Protein AF-A0A4Q8LU03-F1 (afdb_monomer_lite)

Secondary structure (DSSP, 8-state):
-----------TTS-HHHHHHHHHHHTTSPPP-STT---HHHHHHHHHHHHHH---GGGS-GGG--HHHHHHHHHHHHHTT-HHHHHHHHHHHHHTTT-PPPPPHHHHHHHHHHHHHHHHHHHHHHHHHHH--TT----HHHHHHHHHHHHSTT--HHHHHHHTT--HHHHHHHHHHHHHTTSEEEEEEPSS-TT-EEEEE-HHHHHHHHHHHHHHHHHHHHHHTTS-HHHHHHHHHHHHHHHHHHHHHHHHHGGGS--

Structure (mmCIF, N/CA/C/O backbone):
data_AF-A0A4Q8LU03-F1
#
_entry.id   AF-A0A4Q8LU03-F1
#
loop_
_atom_site.group_PDB
_atom_site.id
_atom_site.type_symbol
_atom_site.label_atom_id
_atom_site.label_alt_id
_atom_site.label_comp_id
_atom_site.label_asym_id
_atom_site.label_entity_id
_atom_site.label_seq_id
_atom_site.pdbx_PDB_ins_code
_atom_site.Cartn_x
_atom_site.Cartn_y
_atom_site.Cartn_z
_atom_site.occupancy
_atom_site.B_iso_or_equiv
_atom_site.auth_seq_id
_atom_site.auth_comp_id
_atom_site.auth_asym_id
_atom_site.auth_atom_id
_atom_site.pdbx_PDB_model_num
ATOM 1 N N . MET A 1 1 ? 56.942 4.483 -3.549 1.00 33.31 1 MET A N 1
ATOM 2 C CA . MET A 1 1 ? 56.163 4.345 -4.799 1.00 33.31 1 MET A CA 1
ATOM 3 C C . MET A 1 1 ? 54.686 4.385 -4.434 1.00 33.31 1 MET A C 1
ATOM 5 O O . MET A 1 1 ? 54.218 3.401 -3.873 1.00 33.31 1 MET A O 1
ATOM 9 N N . PRO A 1 2 ? 53.959 5.498 -4.625 1.00 30.42 2 PRO A N 1
ATOM 10 C CA . PRO A 1 2 ? 52.540 5.520 -4.305 1.00 30.42 2 PRO A CA 1
ATOM 11 C C . PRO A 1 2 ? 51.769 4.775 -5.402 1.00 30.42 2 PRO A C 1
ATOM 13 O O . PRO A 1 2 ? 51.840 5.129 -6.579 1.00 30.42 2 PRO A O 1
ATOM 16 N N . MET A 1 3 ? 51.057 3.716 -5.012 1.00 28.53 3 MET A N 1
ATOM 17 C CA . MET A 1 3 ? 50.018 3.096 -5.830 1.00 28.53 3 MET A CA 1
ATOM 18 C C . MET A 1 3 ? 48.920 4.133 -6.054 1.00 28.53 3 MET A C 1
ATOM 20 O O . MET A 1 3 ? 48.167 4.448 -5.139 1.00 28.53 3 MET A O 1
ATOM 24 N N . ASN A 1 4 ? 48.844 4.686 -7.262 1.00 25.22 4 ASN A N 1
ATOM 25 C CA . ASN A 1 4 ? 47.773 5.599 -7.627 1.00 25.22 4 ASN A CA 1
ATOM 26 C C . ASN A 1 4 ? 46.500 4.781 -7.901 1.00 25.22 4 ASN A C 1
ATOM 28 O O . ASN A 1 4 ? 46.204 4.413 -9.039 1.00 25.22 4 ASN A O 1
ATOM 32 N N . THR A 1 5 ? 45.770 4.441 -6.839 1.00 34.28 5 THR A N 1
ATOM 33 C CA . THR A 1 5 ? 44.409 3.904 -6.900 1.00 34.28 5 THR A CA 1
ATOM 34 C C . THR A 1 5 ? 43.456 5.025 -7.303 1.00 34.28 5 THR A C 1
ATOM 36 O O . THR A 1 5 ? 42.701 5.564 -6.499 1.00 34.28 5 THR A O 1
ATOM 39 N N . ASN A 1 6 ? 43.478 5.376 -8.591 1.00 30.22 6 ASN A N 1
ATOM 40 C CA . ASN A 1 6 ? 42.399 6.139 -9.201 1.00 30.22 6 ASN A CA 1
ATOM 41 C C . ASN A 1 6 ? 41.139 5.264 -9.154 1.00 30.22 6 ASN A C 1
ATOM 43 O O . ASN A 1 6 ? 40.887 4.445 -10.040 1.00 30.22 6 ASN A O 1
ATOM 47 N N . HIS A 1 7 ? 40.369 5.406 -8.078 1.00 36.56 7 HIS A N 1
ATOM 48 C CA . HIS A 1 7 ? 39.001 4.927 -7.988 1.00 36.56 7 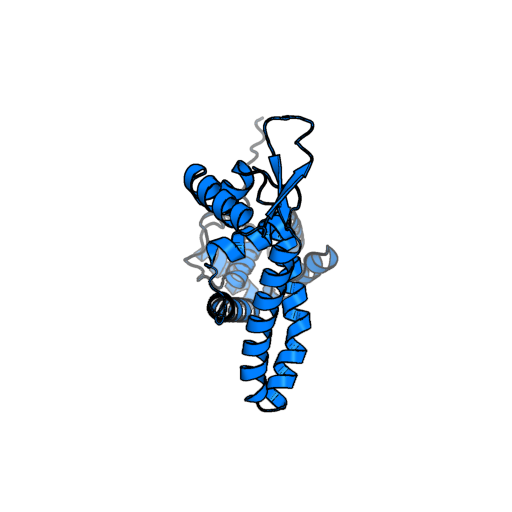HIS A CA 1
ATOM 49 C C . HIS A 1 7 ? 38.176 5.683 -9.033 1.00 36.56 7 HIS A C 1
ATOM 51 O O . HIS A 1 7 ? 37.580 6.719 -8.753 1.00 36.56 7 HIS A O 1
ATOM 57 N N . GLU A 1 8 ? 38.173 5.179 -10.269 1.00 41.91 8 GLU A N 1
ATOM 58 C CA . GLU A 1 8 ? 37.210 5.583 -11.285 1.00 41.91 8 GLU A CA 1
ATOM 59 C C . GLU A 1 8 ? 35.814 5.338 -10.711 1.00 41.91 8 GLU A C 1
ATOM 61 O O . GLU A 1 8 ? 35.379 4.192 -10.580 1.00 41.91 8 GLU A O 1
ATOM 66 N N . HIS A 1 9 ? 35.153 6.421 -10.303 1.00 43.06 9 HIS A N 1
ATOM 67 C CA . HIS A 1 9 ? 33.843 6.393 -9.674 1.00 43.06 9 HIS A CA 1
ATOM 68 C C . HIS A 1 9 ? 32.862 5.686 -10.616 1.00 43.06 9 HIS A C 1
ATOM 70 O O . HIS A 1 9 ? 32.572 6.154 -11.718 1.00 43.06 9 HIS A O 1
ATOM 76 N N . PHE A 1 10 ? 32.425 4.494 -10.218 1.00 48.78 10 PHE A N 1
ATOM 77 C CA . PHE A 1 10 ? 31.445 3.719 -10.958 1.00 48.78 10 PHE A CA 1
ATOM 78 C C . PHE A 1 10 ? 30.070 4.368 -10.738 1.00 48.78 10 PHE A C 1
ATOM 80 O O . PHE A 1 10 ? 29.759 4.692 -9.591 1.00 48.78 10 PHE A O 1
ATOM 87 N N . PRO A 1 11 ? 29.255 4.603 -11.783 1.00 49.78 11 PRO A N 1
ATOM 88 C CA . PRO A 1 11 ? 27.982 5.283 -11.603 1.00 49.78 11 PRO A CA 1
ATOM 89 C C . PRO A 1 11 ? 27.110 4.514 -10.595 1.00 49.78 11 PRO A C 1
ATOM 91 O O . PRO A 1 11 ? 26.984 3.293 -10.722 1.00 49.78 11 PRO A O 1
ATOM 94 N N . PRO A 1 12 ? 26.455 5.199 -9.642 1.00 43.28 12 PRO A N 1
ATOM 95 C CA . PRO A 1 12 ? 25.764 4.577 -8.504 1.00 43.28 12 PRO A CA 1
ATOM 96 C C . PRO A 1 12 ? 24.602 3.646 -8.896 1.00 43.28 12 PRO A C 1
ATOM 98 O O . PRO A 1 12 ? 24.106 2.888 -8.070 1.00 43.28 12 PRO A O 1
ATOM 101 N N . ALA A 1 13 ? 24.172 3.674 -10.161 1.00 43.97 13 ALA A N 1
ATOM 102 C CA . ALA A 1 13 ? 23.083 2.855 -10.690 1.00 43.97 13 ALA A CA 1
ATOM 103 C C . ALA A 1 13 ? 23.520 1.492 -11.266 1.00 43.97 13 ALA A C 1
ATOM 105 O O . ALA A 1 13 ? 22.684 0.766 -11.799 1.00 43.97 13 ALA A O 1
ATOM 106 N N . SER A 1 14 ? 24.811 1.160 -11.234 1.00 53.06 14 SER A N 1
ATOM 107 C CA . SER A 1 14 ? 25.338 -0.132 -11.690 1.00 53.06 14 SER A CA 1
ATOM 108 C C . SER A 1 14 ? 26.109 -0.760 -10.525 1.00 53.06 14 SER A C 1
ATOM 110 O O . SER A 1 14 ? 26.867 -0.072 -9.845 1.00 53.06 14 SER A O 1
ATOM 112 N N . GLY A 1 15 ? 25.921 -2.047 -10.242 1.00 57.44 15 GLY A N 1
ATOM 113 C CA . GLY A 1 15 ? 26.629 -2.728 -9.144 1.00 57.44 15 GLY A CA 1
ATOM 114 C C . GLY A 1 15 ? 28.031 -3.203 -9.556 1.00 57.44 15 GLY A C 1
ATOM 115 O O . GLY A 1 15 ? 28.311 -3.335 -10.742 1.00 57.44 15 GLY A O 1
ATOM 116 N N . ARG A 1 16 ? 28.913 -3.546 -8.603 1.00 56.62 16 ARG A N 1
ATOM 117 C CA . ARG A 1 16 ? 30.271 -4.094 -8.878 1.00 56.62 16 ARG A CA 1
ATOM 118 C C . ARG A 1 16 ? 30.273 -5.245 -9.905 1.00 56.62 16 ARG A C 1
ATOM 120 O O . ARG A 1 16 ? 31.170 -5.321 -10.738 1.00 56.62 16 ARG A O 1
ATOM 127 N N . LEU A 1 17 ? 29.226 -6.073 -9.882 1.00 56.69 17 LEU A N 1
ATOM 128 C CA . LEU A 1 17 ? 28.976 -7.166 -10.830 1.00 56.69 17 LEU A CA 1
ATOM 129 C C . LEU A 1 17 ? 28.849 -6.686 -12.286 1.00 56.69 17 LEU A C 1
ATOM 131 O O . LEU A 1 17 ? 29.403 -7.309 -13.189 1.00 56.69 17 LEU A O 1
ATOM 135 N N . ASP A 1 18 ? 28.188 -5.551 -12.526 1.00 73.00 18 ASP A N 1
ATOM 136 C CA . ASP A 1 18 ? 28.035 -4.997 -13.874 1.00 73.00 18 ASP A CA 1
ATOM 137 C C . ASP A 1 18 ? 29.389 -4.558 -14.446 1.00 73.00 18 ASP A C 1
ATOM 139 O O . ASP A 1 18 ? 29.623 -4.674 -15.648 1.00 73.00 18 ASP A O 1
ATOM 143 N N . ARG A 1 19 ? 30.317 -4.093 -13.597 1.00 76.25 19 ARG A N 1
ATOM 144 C CA . ARG A 1 19 ? 31.644 -3.656 -14.044 1.00 76.25 19 ARG A CA 1
ATOM 145 C C . ARG A 1 19 ? 32.488 -4.813 -14.570 1.00 76.25 19 ARG A C 1
ATOM 147 O O . ARG A 1 19 ? 32.996 -4.728 -15.685 1.00 76.25 19 ARG A O 1
ATOM 154 N N . GLU A 1 20 ? 32.610 -5.889 -13.799 1.00 78.00 20 GLU A N 1
ATOM 155 C CA . GLU A 1 20 ? 33.411 -7.062 -14.180 1.00 78.00 20 GLU A CA 1
ATOM 156 C C . GLU A 1 20 ? 32.901 -7.698 -15.480 1.00 78.00 20 GLU A C 1
ATOM 158 O O . GLU A 1 20 ? 33.680 -8.082 -16.355 1.00 78.00 20 GLU A O 1
ATOM 163 N N . MET A 1 21 ? 31.578 -7.737 -15.649 1.00 78.25 21 MET A N 1
ATOM 164 C CA . MET A 1 21 ? 30.941 -8.213 -16.873 1.00 78.25 21 MET A CA 1
ATOM 165 C C . MET A 1 21 ? 31.254 -7.328 -18.081 1.00 78.25 21 MET A C 1
ATOM 167 O O . MET A 1 21 ? 31.616 -7.832 -19.147 1.00 78.25 21 MET A O 1
ATOM 171 N N . LEU A 1 22 ? 31.135 -6.007 -17.924 1.00 83.81 22 LEU A N 1
ATOM 172 C CA . LEU A 1 22 ? 31.443 -5.057 -18.991 1.00 83.81 22 LEU A CA 1
ATOM 173 C C . LEU A 1 22 ? 32.925 -5.083 -19.369 1.00 83.81 22 LEU A C 1
ATOM 175 O O . LEU A 1 22 ? 33.241 -4.951 -20.550 1.00 83.81 22 LEU A O 1
ATOM 179 N N . ASP A 1 23 ? 33.822 -5.301 -18.406 1.00 82.50 23 ASP A N 1
ATOM 180 C CA . ASP A 1 23 ? 35.255 -5.471 -18.658 1.00 82.50 23 ASP A CA 1
ATOM 181 C C . ASP A 1 23 ? 35.562 -6.771 -19.420 1.00 82.50 23 ASP A C 1
ATOM 183 O O . ASP A 1 23 ? 36.411 -6.773 -20.316 1.00 82.50 23 ASP A O 1
ATOM 187 N N . GLY A 1 24 ? 34.844 -7.863 -19.137 1.00 83.19 24 GLY A N 1
ATOM 188 C CA . GLY A 1 24 ? 34.936 -9.105 -19.911 1.00 83.19 24 GLY A CA 1
ATOM 189 C C . GLY A 1 24 ? 34.546 -8.908 -21.379 1.00 83.19 24 GLY A C 1
ATOM 190 O O . GLY A 1 24 ? 35.292 -9.288 -22.283 1.00 83.19 24 GLY A O 1
ATOM 191 N N . LEU A 1 25 ? 33.422 -8.232 -21.622 1.00 82.31 25 LEU A N 1
ATOM 192 C CA . LEU A 1 25 ? 32.902 -7.957 -22.968 1.00 82.31 25 LEU A CA 1
ATOM 193 C C . LEU A 1 25 ? 33.721 -6.913 -23.726 1.00 82.31 25 LEU A C 1
ATOM 195 O O . LEU A 1 25 ? 33.876 -6.996 -24.944 1.00 82.31 25 LEU A O 1
ATOM 199 N N . ALA A 1 26 ? 34.303 -5.952 -23.010 1.00 81.19 26 ALA A N 1
ATOM 200 C CA . ALA A 1 26 ? 35.182 -4.938 -23.575 1.00 81.19 26 ALA A CA 1
ATOM 201 C C . ALA A 1 26 ? 36.383 -5.537 -24.326 1.00 81.19 26 ALA A C 1
ATOM 203 O O . ALA A 1 26 ? 36.897 -4.899 -25.246 1.00 81.19 26 ALA A O 1
ATOM 204 N N . ARG A 1 27 ? 36.812 -6.763 -23.987 1.00 79.44 27 ARG A N 1
ATOM 205 C CA . ARG A 1 27 ? 37.904 -7.473 -24.677 1.00 79.44 27 ARG A CA 1
ATOM 206 C C . ARG A 1 27 ? 37.547 -7.895 -26.102 1.00 79.44 27 ARG A C 1
ATOM 208 O O . ARG A 1 27 ? 38.452 -8.043 -26.917 1.00 79.44 27 ARG A O 1
ATOM 215 N N . MET A 1 28 ? 36.257 -8.037 -26.408 1.00 77.00 28 MET A N 1
ATOM 216 C CA . MET A 1 28 ? 35.753 -8.363 -27.747 1.00 77.00 28 MET A CA 1
ATOM 217 C C . MET A 1 28 ? 35.636 -7.124 -28.648 1.00 77.00 28 MET A C 1
ATOM 219 O O . MET A 1 28 ? 35.348 -7.239 -29.838 1.00 77.00 28 MET A O 1
ATOM 223 N N . LEU A 1 29 ? 35.843 -5.925 -28.093 1.00 81.31 29 LEU A N 1
ATOM 224 C CA . LEU A 1 29 ? 35.658 -4.660 -28.794 1.00 81.31 29 LEU A CA 1
ATOM 225 C C . LEU A 1 29 ? 36.997 -4.024 -29.184 1.00 81.31 29 LEU A C 1
ATOM 227 O O . LEU A 1 29 ? 38.016 -4.237 -28.523 1.00 81.31 29 LEU A O 1
ATOM 231 N N . PRO A 1 30 ? 37.019 -3.189 -30.243 1.00 80.06 30 PRO A N 1
ATOM 232 C CA . PRO A 1 30 ? 38.228 -2.497 -30.661 1.00 80.06 30 PRO A CA 1
ATOM 233 C C . PRO A 1 30 ? 38.844 -1.689 -29.514 1.00 80.06 30 PRO A C 1
ATOM 235 O O . PRO A 1 30 ? 38.207 -0.783 -28.961 1.00 80.06 30 PRO A O 1
ATOM 238 N N . ARG A 1 31 ? 40.104 -2.005 -29.188 1.00 68.38 31 ARG A N 1
ATOM 239 C CA . ARG A 1 31 ? 40.871 -1.287 -28.167 1.00 68.38 31 ARG A CA 1
ATOM 240 C C . ARG A 1 31 ? 41.030 0.176 -28.554 1.00 68.38 31 ARG A C 1
ATOM 242 O O . ARG A 1 31 ? 41.193 0.532 -29.723 1.00 68.38 31 ARG A O 1
ATOM 249 N N . ALA A 1 32 ? 40.967 1.024 -27.541 1.00 65.44 32 ALA A N 1
ATOM 250 C CA . ALA A 1 32 ? 41.193 2.443 -27.705 1.00 65.44 32 ALA A CA 1
ATOM 251 C C . ALA A 1 32 ? 42.690 2.675 -28.029 1.00 65.44 32 ALA A C 1
ATOM 253 O O . ALA A 1 32 ? 43.547 1.991 -27.475 1.00 65.44 32 ALA A O 1
ATOM 254 N N . ARG A 1 33 ? 43.002 3.578 -28.970 1.00 58.06 33 ARG A N 1
ATOM 255 C CA . ARG A 1 33 ? 44.381 3.936 -29.357 1.00 58.06 33 ARG A CA 1
ATOM 256 C C . ARG A 1 33 ? 44.667 5.377 -28.911 1.00 58.06 33 ARG A C 1
ATOM 258 O O . ARG A 1 33 ? 43.814 6.235 -29.131 1.00 58.06 33 ARG A O 1
ATOM 265 N N . GLY A 1 34 ? 45.839 5.627 -28.319 1.00 55.22 34 GLY A N 1
ATOM 266 C CA . GLY A 1 34 ? 46.298 6.953 -27.861 1.00 55.22 34 GLY A CA 1
ATOM 267 C C . GLY A 1 34 ? 46.218 7.185 -26.341 1.00 55.22 34 GLY A C 1
ATOM 268 O O . GLY A 1 34 ? 45.764 6.318 -25.601 1.00 55.22 34 GLY A O 1
ATOM 269 N N . ASN A 1 35 ? 46.651 8.368 -25.881 1.00 47.62 35 ASN A N 1
ATOM 270 C CA . ASN A 1 35 ? 46.873 8.677 -24.454 1.00 47.62 35 ASN A CA 1
ATOM 271 C C . ASN A 1 35 ? 45.616 9.080 -23.649 1.00 47.62 35 ASN A C 1
ATOM 273 O O . ASN A 1 35 ? 45.643 9.022 -22.427 1.00 47.62 35 ASN A O 1
ATOM 277 N N . ALA A 1 36 ? 44.502 9.444 -24.296 1.00 54.62 36 ALA A N 1
ATOM 278 C CA . ALA A 1 36 ? 43.239 9.836 -23.636 1.00 54.62 36 ALA A CA 1
ATOM 279 C C . ALA A 1 36 ? 42.084 8.882 -23.994 1.00 54.62 36 ALA A C 1
ATOM 281 O O . ALA A 1 36 ? 40.949 9.277 -24.280 1.00 54.62 36 ALA A O 1
ATOM 282 N N . ALA A 1 37 ? 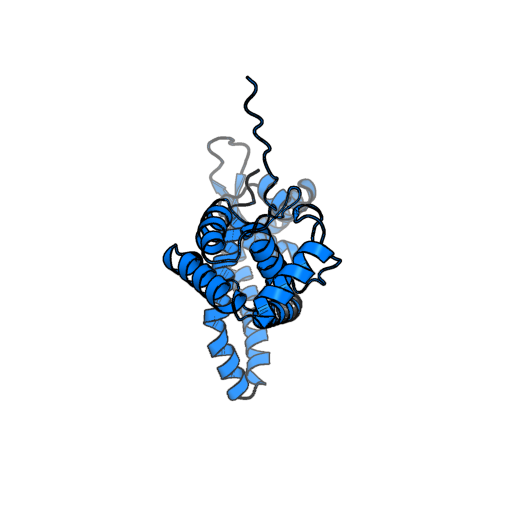42.399 7.596 -24.096 1.00 68.38 37 ALA A N 1
ATOM 283 C CA . ALA A 1 37 ? 41.539 6.643 -24.763 1.00 68.38 37 ALA A CA 1
ATOM 284 C C . ALA A 1 37 ? 40.503 6.069 -23.780 1.00 68.38 37 ALA A C 1
ATOM 286 O O . ALA A 1 37 ? 40.805 5.187 -22.983 1.00 68.38 37 ALA A O 1
ATOM 287 N N . VAL A 1 38 ? 39.260 6.565 -23.848 1.00 77.44 38 VAL A N 1
ATOM 288 C CA . VAL A 1 38 ? 38.142 6.075 -23.015 1.00 77.44 38 VAL A CA 1
ATOM 289 C C . VAL A 1 38 ? 38.064 4.536 -23.072 1.00 77.44 38 VAL A C 1
ATOM 291 O O . VAL A 1 38 ? 38.065 3.967 -24.170 1.00 77.44 38 VAL A O 1
ATOM 294 N N . PRO A 1 39 ? 38.005 3.816 -21.946 1.00 83.31 39 PRO A N 1
ATOM 295 C CA . PRO A 1 39 ? 37.996 2.359 -21.983 1.00 83.31 39 PRO A CA 1
ATOM 296 C C . PRO A 1 39 ? 36.681 1.815 -22.563 1.00 83.31 39 PRO A C 1
ATOM 298 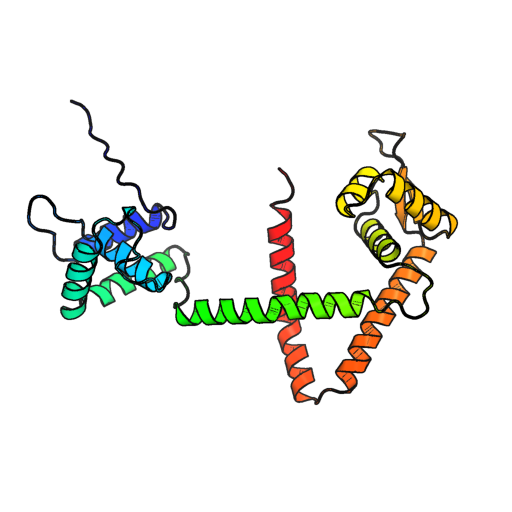O O . PRO A 1 39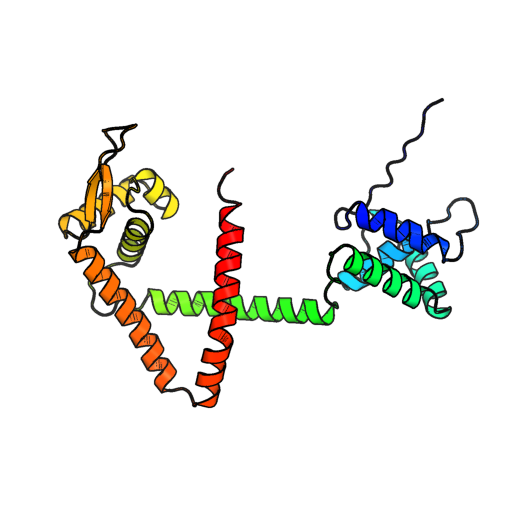 ? 35.623 2.442 -22.478 1.00 83.31 39 PRO A O 1
ATOM 301 N N . ALA A 1 40 ? 36.743 0.642 -23.200 1.00 84.75 40 ALA A N 1
ATOM 302 C CA . ALA A 1 40 ? 35.620 0.100 -23.966 1.00 84.75 40 ALA A CA 1
ATOM 303 C C . ALA A 1 40 ? 34.392 -0.247 -23.104 1.00 84.75 40 ALA A C 1
ATOM 305 O O . ALA A 1 40 ? 33.265 -0.003 -23.538 1.00 84.75 40 ALA A O 1
ATOM 306 N N . TRP A 1 41 ? 34.601 -0.706 -21.865 1.00 85.56 41 TRP A N 1
ATOM 307 C CA . TRP A 1 41 ? 33.523 -0.952 -20.901 1.00 85.56 41 TRP A CA 1
ATOM 308 C C . TRP A 1 41 ? 32.709 0.322 -20.623 1.00 85.56 41 TRP A C 1
ATOM 310 O O . TRP A 1 41 ? 31.498 0.245 -20.451 1.00 85.56 41 TRP A O 1
ATOM 320 N N . ARG A 1 42 ? 33.342 1.508 -20.631 1.00 87.00 42 ARG A N 1
ATOM 321 C CA . ARG A 1 42 ? 32.676 2.784 -20.318 1.00 87.00 42 ARG A CA 1
ATOM 322 C C . ARG A 1 42 ? 31.759 3.227 -21.448 1.00 87.00 42 ARG A C 1
ATOM 324 O O . ARG A 1 42 ? 30.683 3.763 -21.203 1.00 87.00 42 ARG A O 1
ATOM 331 N N . VAL A 1 43 ? 32.155 2.939 -22.689 1.00 88.44 43 VAL A N 1
ATOM 332 C CA . VAL A 1 43 ? 31.295 3.130 -23.865 1.00 88.44 43 VAL A CA 1
ATOM 333 C C . VAL A 1 43 ? 30.078 2.202 -23.782 1.00 88.44 43 VAL A C 1
ATOM 335 O O . VAL A 1 43 ? 28.962 2.664 -23.995 1.00 88.44 43 VAL A O 1
ATOM 338 N N . LEU A 1 44 ? 30.264 0.927 -23.415 1.00 86.88 44 LEU A N 1
ATOM 339 C CA . LEU A 1 44 ? 29.150 -0.011 -23.214 1.00 86.88 44 LEU A CA 1
ATOM 340 C C . LEU A 1 44 ? 28.226 0.411 -22.061 1.00 86.88 44 LEU A C 1
ATOM 342 O O . LEU A 1 44 ? 27.008 0.389 -22.222 1.00 86.88 44 LEU A O 1
ATOM 346 N N . ALA A 1 45 ? 28.790 0.849 -20.932 1.00 86.31 45 ALA A N 1
ATOM 347 C CA . ALA A 1 45 ? 28.034 1.353 -19.788 1.00 86.31 45 ALA A CA 1
ATOM 348 C C . ALA A 1 45 ? 27.159 2.555 -20.178 1.00 86.31 45 ALA A C 1
ATOM 350 O O . ALA A 1 45 ? 25.979 2.599 -19.837 1.00 86.31 45 ALA A O 1
ATOM 351 N N . ALA A 1 46 ? 27.710 3.497 -20.952 1.00 87.50 46 ALA A N 1
ATOM 352 C CA . ALA A 1 46 ? 26.970 4.651 -21.457 1.00 87.50 46 ALA A CA 1
ATOM 353 C C . ALA A 1 46 ? 25.836 4.249 -22.418 1.00 87.50 46 ALA A C 1
ATOM 355 O O . ALA A 1 46 ? 24.728 4.769 -22.303 1.00 87.50 46 ALA A O 1
ATOM 356 N N . VAL A 1 47 ? 26.076 3.290 -23.325 1.00 87.69 47 VAL A N 1
ATOM 357 C CA . VAL A 1 47 ? 25.035 2.741 -24.219 1.00 87.69 47 VAL A CA 1
ATOM 358 C C . VAL A 1 47 ? 23.903 2.098 -23.414 1.00 87.69 47 VAL A C 1
ATOM 360 O O . VAL A 1 47 ? 22.732 2.361 -23.686 1.00 87.69 47 VAL A O 1
ATOM 363 N N . LEU A 1 48 ? 24.237 1.282 -22.410 1.00 83.38 48 LEU A N 1
ATOM 364 C CA . LEU A 1 48 ? 23.255 0.649 -21.527 1.00 83.38 48 LEU A CA 1
ATOM 365 C C . LEU A 1 48 ? 22.454 1.680 -20.734 1.00 83.38 48 LEU A C 1
ATOM 367 O O . LEU A 1 48 ? 21.243 1.523 -20.598 1.00 83.38 48 LEU A O 1
ATOM 371 N N . HIS A 1 49 ? 23.108 2.732 -20.236 1.00 81.81 49 HIS A N 1
ATOM 372 C CA . HIS A 1 49 ? 22.439 3.817 -19.529 1.00 81.81 49 HIS A CA 1
ATOM 373 C C . HIS A 1 49 ? 21.430 4.520 -20.436 1.00 81.81 49 HIS A C 1
ATOM 375 O O . HIS A 1 49 ? 20.253 4.549 -20.098 1.00 81.81 49 HIS A O 1
ATOM 381 N N . VAL A 1 50 ? 21.866 5.009 -21.603 1.00 81.50 50 VAL A N 1
ATOM 382 C CA . VAL A 1 50 ? 21.005 5.689 -22.588 1.00 81.50 50 VAL A CA 1
ATOM 383 C C . VAL A 1 50 ? 19.829 4.808 -22.995 1.00 81.50 50 VAL A C 1
ATOM 385 O O . VAL A 1 50 ? 18.698 5.284 -23.049 1.00 81.50 50 VAL A O 1
ATOM 388 N N . ARG A 1 51 ? 20.065 3.509 -23.226 1.00 80.81 51 ARG A N 1
ATOM 389 C CA . ARG A 1 51 ? 18.989 2.561 -23.530 1.00 80.81 51 ARG A CA 1
ATOM 390 C C . ARG A 1 51 ? 18.024 2.452 -22.352 1.00 80.81 51 ARG A C 1
ATOM 392 O O . ARG A 1 51 ? 16.837 2.629 -22.552 1.00 80.81 51 ARG A O 1
ATOM 399 N N . ARG A 1 52 ? 18.508 2.226 -21.127 1.00 72.19 52 ARG A N 1
ATOM 400 C CA . ARG A 1 52 ? 17.668 1.993 -19.936 1.00 72.19 52 ARG A CA 1
ATOM 401 C C . ARG A 1 52 ? 16.887 3.227 -19.475 1.00 72.19 52 ARG A C 1
ATOM 403 O O . ARG A 1 52 ? 15.768 3.075 -18.996 1.00 72.19 52 ARG A O 1
ATOM 410 N N . SER A 1 53 ? 17.483 4.414 -19.554 1.00 72.50 53 SER A N 1
ATOM 411 C CA . SER A 1 53 ? 16.866 5.670 -19.110 1.00 72.50 53 SER A CA 1
ATOM 412 C C . SER A 1 53 ? 16.102 6.385 -20.224 1.00 72.50 53 SER A C 1
ATOM 414 O O . SER A 1 53 ? 15.267 7.239 -19.939 1.00 72.50 53 SER A O 1
ATOM 416 N N . GLY A 1 54 ? 16.392 6.070 -21.491 1.00 74.56 54 GLY A N 1
ATOM 417 C CA . GLY A 1 54 ? 15.881 6.808 -22.645 1.00 74.56 54 GLY A CA 1
ATOM 418 C C . GLY A 1 54 ? 16.422 8.240 -22.745 1.00 74.56 54 GLY A C 1
ATOM 419 O O . GLY A 1 54 ? 15.864 9.046 -23.490 1.00 74.56 54 GLY A O 1
ATOM 420 N N . CYS A 1 55 ? 17.467 8.600 -21.988 1.00 76.94 55 CYS A N 1
ATOM 421 C CA . CYS A 1 55 ? 18.004 9.958 -21.998 1.00 76.94 55 CYS A CA 1
ATOM 422 C C . CYS A 1 55 ? 18.772 10.261 -23.295 1.00 76.94 55 CYS A C 1
ATOM 424 O O . CYS A 1 55 ? 19.403 9.389 -23.892 1.00 76.94 55 CYS A O 1
ATOM 426 N N . ALA A 1 56 ? 18.783 11.527 -23.718 1.00 82.44 56 ALA A N 1
ATOM 427 C CA . ALA A 1 56 ? 19.643 11.965 -24.815 1.00 82.44 56 ALA A CA 1
ATOM 428 C C . ALA A 1 56 ? 21.133 11.863 -24.425 1.00 82.44 56 ALA A C 1
ATOM 430 O O . ALA A 1 56 ? 21.485 12.057 -23.262 1.00 82.44 56 ALA A O 1
ATOM 431 N N . TRP A 1 57 ? 22.021 11.604 -25.394 1.00 88.56 57 TRP A N 1
ATOM 432 C CA . TRP A 1 57 ? 23.467 11.457 -25.149 1.00 88.56 57 TRP A CA 1
ATOM 433 C C . TRP A 1 57 ? 24.093 12.677 -24.461 1.00 88.56 57 TRP A C 1
ATOM 435 O O . TRP A 1 57 ? 24.915 12.517 -23.571 1.00 88.56 57 TRP A O 1
ATOM 445 N N . ASN A 1 58 ? 23.676 13.893 -24.816 1.00 91.19 58 ASN A N 1
ATOM 446 C CA . ASN A 1 58 ? 24.147 15.130 -24.183 1.00 91.19 58 ASN A CA 1
ATOM 447 C C . ASN A 1 58 ? 23.656 15.328 -22.736 1.00 91.19 58 ASN A C 1
ATOM 449 O O . ASN A 1 58 ? 24.127 16.239 -22.065 1.00 91.19 58 ASN A O 1
ATOM 453 N N . ARG A 1 59 ? 22.721 14.495 -22.260 1.00 88.12 59 ARG A N 1
ATOM 454 C CA . ARG A 1 59 ? 22.243 14.452 -20.869 1.00 88.12 59 ARG A CA 1
ATOM 455 C C . ARG A 1 59 ? 22.829 13.279 -20.081 1.00 88.12 59 ARG A C 1
ATOM 457 O O . ARG A 1 59 ? 22.335 12.967 -19.002 1.00 88.12 59 ARG A O 1
ATOM 464 N N . LEU A 1 60 ? 23.836 12.598 -20.628 1.00 83.50 60 LEU A N 1
ATOM 465 C CA . LEU A 1 60 ? 24.520 11.528 -19.918 1.00 83.50 60 LEU A CA 1
ATOM 466 C C . LEU A 1 60 ? 25.184 12.096 -18.649 1.00 83.50 60 LEU A C 1
ATOM 468 O O . LEU A 1 60 ? 25.787 13.170 -18.727 1.00 83.50 60 LEU A O 1
ATOM 472 N N . PRO A 1 61 ? 25.107 11.394 -17.506 1.00 84.56 61 PRO A N 1
ATOM 473 C CA . PRO A 1 61 ? 25.764 11.849 -16.290 1.00 84.56 61 PRO A CA 1
ATOM 474 C C . PRO A 1 61 ? 27.279 12.073 -16.493 1.00 84.56 61 PRO A C 1
ATOM 476 O O . PRO A 1 61 ? 27.922 11.304 -17.223 1.00 84.56 61 PRO A O 1
ATOM 479 N N . PRO A 1 62 ? 27.868 13.123 -15.889 1.00 81.56 62 PRO A N 1
ATOM 480 C CA . PRO A 1 62 ? 29.254 13.519 -16.142 1.00 81.56 62 PRO A CA 1
ATOM 481 C C . PRO A 1 62 ? 30.283 12.446 -15.747 1.00 81.56 62 PRO A C 1
ATOM 483 O O . PRO A 1 62 ? 31.371 12.409 -16.323 1.00 81.56 62 PRO A O 1
ATOM 486 N N . GLU A 1 63 ? 29.945 11.524 -14.840 1.00 81.62 63 GLU A N 1
ATOM 487 C CA . GLU A 1 63 ? 30.807 10.414 -14.412 1.00 81.62 63 GLU A CA 1
ATOM 488 C C . GLU A 1 63 ? 31.152 9.415 -15.532 1.00 81.62 63 GLU A C 1
ATOM 490 O O . GLU A 1 63 ? 32.179 8.736 -15.472 1.00 81.62 63 GLU A O 1
ATOM 495 N N . TYR A 1 64 ? 30.353 9.348 -16.603 1.00 80.81 64 TYR A N 1
ATOM 496 C CA . TYR A 1 64 ? 30.686 8.537 -17.780 1.00 80.81 64 TYR A CA 1
ATOM 497 C C . TYR A 1 64 ? 31.780 9.188 -18.646 1.00 80.81 64 TYR A C 1
ATOM 499 O O . TYR A 1 64 ? 32.394 8.518 -19.483 1.00 80.81 64 TYR A O 1
ATOM 507 N N . GLY A 1 65 ? 32.063 10.476 -18.445 1.00 85.38 65 GLY A N 1
ATOM 508 C CA . GLY A 1 65 ? 33.004 11.260 -19.237 1.00 85.38 65 GLY A CA 1
ATOM 509 C C . GLY A 1 65 ? 32.362 11.950 -20.451 1.00 85.38 65 GLY A C 1
ATOM 510 O O . GLY A 1 65 ? 31.139 12.052 -20.547 1.00 85.38 65 GLY A O 1
ATOM 511 N N . PRO A 1 66 ? 33.175 12.449 -21.403 1.00 88.88 66 PRO A N 1
ATOM 512 C CA . PRO A 1 66 ? 32.688 13.302 -22.487 1.00 88.88 66 PRO A CA 1
ATOM 513 C C . PRO A 1 66 ? 31.678 12.589 -23.397 1.00 88.88 66 PRO A C 1
ATOM 515 O O . PRO A 1 66 ? 32.037 11.684 -24.161 1.00 88.88 66 PRO A O 1
ATOM 518 N N . TRP A 1 67 ? 30.416 13.030 -23.361 1.00 89.94 67 TRP A N 1
ATOM 519 C CA . TRP A 1 67 ? 29.317 12.374 -24.075 1.00 89.94 67 TRP A CA 1
ATOM 520 C C . TRP A 1 67 ? 29.557 12.260 -25.586 1.00 89.94 67 TRP A C 1
ATOM 522 O O . TRP A 1 67 ? 29.227 11.236 -26.182 1.00 89.94 67 TRP A O 1
ATOM 532 N N . HIS A 1 68 ? 30.184 13.265 -26.210 1.00 88.62 68 HIS A N 1
ATOM 533 C CA . HIS A 1 68 ? 30.453 13.267 -27.651 1.00 88.62 68 HIS A CA 1
ATOM 534 C C . HIS A 1 68 ? 31.443 12.158 -28.050 1.00 88.62 68 HIS A C 1
ATOM 536 O O . HIS A 1 68 ? 31.266 11.486 -29.071 1.00 88.62 68 HIS A O 1
ATOM 542 N N . THR A 1 69 ? 32.452 11.902 -27.211 1.00 89.38 69 THR A N 1
ATOM 543 C CA . THR A 1 69 ? 33.434 10.821 -27.395 1.00 89.38 69 THR A CA 1
ATOM 544 C C . THR A 1 69 ? 32.777 9.448 -27.271 1.00 89.38 69 THR A C 1
ATOM 546 O O . THR A 1 69 ? 33.030 8.559 -28.090 1.00 89.38 69 THR A O 1
ATOM 549 N N . LEU A 1 70 ? 31.904 9.277 -26.275 1.00 90.00 70 LEU A N 1
ATOM 550 C CA . LEU A 1 70 ? 31.156 8.039 -26.052 1.00 90.00 70 LEU A CA 1
ATOM 551 C C . LEU A 1 70 ? 30.184 7.764 -27.203 1.00 90.00 70 LEU A C 1
ATOM 553 O O . LEU A 1 70 ? 30.235 6.686 -27.796 1.00 90.00 70 LEU A O 1
ATOM 557 N N . TYR A 1 71 ? 29.379 8.762 -27.577 1.00 90.69 71 TYR A N 1
ATOM 558 C CA . TYR A 1 71 ? 28.433 8.697 -28.690 1.00 90.69 71 TYR A CA 1
ATOM 559 C C . TYR A 1 71 ? 29.128 8.341 -30.006 1.00 90.69 71 TYR A C 1
ATOM 561 O O . TYR A 1 71 ? 28.716 7.410 -30.696 1.00 90.69 71 TYR A O 1
ATOM 569 N N . THR A 1 72 ? 30.220 9.033 -30.348 1.00 90.06 72 THR A N 1
ATOM 570 C CA . THR A 1 72 ? 30.939 8.808 -31.612 1.00 90.06 72 THR A CA 1
ATOM 571 C C . THR A 1 72 ? 31.466 7.377 -31.710 1.00 90.06 72 THR A C 1
ATOM 573 O O . THR A 1 72 ? 31.391 6.744 -32.769 1.00 90.06 72 THR A O 1
ATOM 576 N N . ARG A 1 73 ? 31.975 6.828 -30.601 1.00 89.44 73 ARG A N 1
ATOM 577 C CA . ARG A 1 73 ? 32.457 5.443 -30.547 1.00 89.44 73 ARG A CA 1
ATOM 578 C C . ARG A 1 73 ? 31.322 4.433 -30.585 1.00 89.44 73 ARG A C 1
ATOM 580 O O . ARG A 1 73 ? 31.407 3.495 -31.373 1.00 89.44 73 ARG A O 1
ATOM 587 N N . ALA A 1 74 ? 30.266 4.651 -29.805 1.00 88.56 74 ALA A N 1
ATOM 588 C CA . ALA A 1 74 ? 29.071 3.818 -29.826 1.00 88.56 74 ALA A CA 1
ATOM 589 C C . ALA A 1 74 ? 28.473 3.759 -31.239 1.00 88.56 74 ALA A C 1
ATOM 591 O O . ALA A 1 74 ? 28.289 2.674 -31.782 1.00 88.56 74 ALA A O 1
ATOM 592 N N . ARG A 1 75 ? 28.300 4.908 -31.902 1.00 89.50 75 ARG A N 1
ATOM 593 C CA . ARG A 1 75 ? 27.795 4.996 -33.281 1.00 89.50 75 ARG A CA 1
ATOM 594 C C . ARG A 1 75 ? 28.694 4.270 -34.281 1.00 89.50 75 ARG A C 1
ATOM 596 O O . ARG A 1 75 ? 28.201 3.594 -35.182 1.00 89.50 75 ARG A O 1
ATOM 603 N N . ARG A 1 76 ? 30.019 4.374 -34.130 1.00 88.31 76 ARG A N 1
ATOM 604 C CA . ARG A 1 76 ? 30.979 3.632 -34.964 1.00 88.31 76 ARG A CA 1
ATOM 605 C C . ARG A 1 76 ? 30.848 2.121 -34.764 1.00 88.31 76 ARG A C 1
ATOM 607 O O . ARG A 1 76 ? 30.875 1.384 -35.743 1.00 88.31 76 ARG A O 1
ATOM 614 N N . TRP A 1 77 ? 30.720 1.653 -33.525 1.00 90.81 77 TRP A N 1
ATOM 615 C CA . TRP A 1 77 ? 30.547 0.230 -33.219 1.00 90.81 77 TRP A CA 1
ATOM 616 C C . TRP A 1 77 ? 29.190 -0.303 -33.670 1.00 90.81 77 TRP A C 1
ATOM 618 O O . TRP A 1 77 ? 29.132 -1.410 -34.195 1.00 90.81 77 TRP A O 1
ATOM 628 N N . GLN A 1 78 ? 28.133 0.503 -33.558 1.00 89.88 78 GLN A N 1
ATOM 629 C CA . GLN A 1 78 ? 26.805 0.191 -34.079 1.00 89.88 78 GLN A CA 1
ATOM 630 C C . GLN A 1 78 ? 26.842 -0.036 -35.593 1.00 89.88 78 GLN A C 1
ATOM 632 O O . GLN A 1 78 ? 26.387 -1.070 -36.063 1.00 89.88 78 GLN A O 1
ATOM 637 N N . ARG A 1 79 ? 27.458 0.883 -36.353 1.00 88.81 79 ARG A N 1
ATOM 638 C CA . ARG A 1 79 ? 27.615 0.748 -37.814 1.00 88.81 79 ARG A CA 1
ATOM 639 C C . ARG A 1 79 ? 28.427 -0.478 -38.233 1.00 88.81 79 ARG A C 1
ATOM 641 O O . ARG A 1 79 ? 28.262 -0.956 -39.344 1.00 88.81 79 ARG A O 1
ATOM 648 N N . ARG A 1 80 ? 29.309 -0.970 -37.359 1.00 89.25 80 ARG A N 1
ATOM 649 C CA . ARG A 1 80 ? 30.102 -2.192 -37.575 1.00 89.25 80 ARG A CA 1
ATOM 650 C C . ARG A 1 80 ? 29.421 -3.458 -37.040 1.00 89.25 80 ARG A C 1
ATOM 652 O O . ARG A 1 80 ? 30.046 -4.508 -37.067 1.00 89.25 80 ARG A O 1
ATOM 659 N N . GLY A 1 81 ? 28.204 -3.358 -36.499 1.00 88.50 81 GLY A N 1
ATOM 660 C CA . GLY A 1 81 ? 27.474 -4.493 -35.926 1.00 88.50 81 GLY A CA 1
ATOM 661 C C . GLY A 1 81 ? 28.057 -5.042 -34.617 1.00 88.50 81 GLY A C 1
ATOM 662 O O . GLY A 1 81 ? 27.681 -6.123 -34.193 1.00 88.50 81 GLY A O 1
ATOM 663 N N . LEU A 1 82 ? 28.966 -4.319 -33.953 1.00 89.00 82 LEU A N 1
ATOM 664 C CA . LEU A 1 82 ? 29.695 -4.823 -32.778 1.00 89.00 82 LEU A CA 1
ATOM 665 C C . LEU A 1 82 ? 28.934 -4.641 -31.456 1.00 89.00 82 LEU A C 1
ATOM 667 O O . LEU A 1 82 ? 29.230 -5.323 -30.479 1.00 89.00 82 LEU A O 1
ATOM 671 N N . LEU A 1 83 ? 27.980 -3.705 -31.401 1.00 85.81 83 LEU A N 1
ATOM 672 C CA . LEU A 1 83 ? 27.230 -3.431 -30.170 1.00 85.81 83 LEU A CA 1
ATOM 673 C C . LEU A 1 83 ? 26.191 -4.505 -29.853 1.00 85.81 83 LEU A C 1
ATOM 675 O O . LEU A 1 83 ? 26.069 -4.871 -28.690 1.00 85.81 83 LEU A O 1
ATOM 679 N N . ALA A 1 84 ? 25.454 -5.000 -30.851 1.00 84.50 84 ALA A N 1
ATOM 680 C CA . ALA A 1 84 ? 24.368 -5.950 -30.608 1.00 84.50 84 ALA A CA 1
ATOM 681 C C . ALA A 1 84 ? 24.864 -7.253 -29.945 1.00 84.50 84 ALA A C 1
ATOM 683 O O . ALA A 1 84 ? 24.386 -7.551 -28.850 1.00 84.50 84 ALA A O 1
ATOM 684 N N . PRO A 1 85 ? 25.913 -7.937 -30.455 1.00 86.19 85 PRO A N 1
ATOM 685 C CA . PRO A 1 85 ? 26.427 -9.150 -29.814 1.00 86.19 85 PRO A CA 1
ATOM 686 C C . PRO A 1 85 ? 26.970 -8.909 -28.399 1.00 86.19 85 PRO A C 1
ATOM 688 O O . PRO A 1 85 ? 26.807 -9.745 -27.513 1.00 86.19 85 PRO A O 1
ATOM 691 N N . ALA A 1 86 ? 27.607 -7.755 -28.161 1.00 86.75 86 ALA A N 1
ATOM 692 C CA . ALA A 1 86 ? 28.142 -7.409 -26.845 1.00 86.75 86 ALA A CA 1
ATOM 693 C C . ALA A 1 86 ? 27.025 -7.150 -25.819 1.00 86.75 86 ALA A C 1
ATOM 695 O O . ALA A 1 86 ? 27.130 -7.583 -24.674 1.00 86.75 86 ALA A O 1
ATOM 696 N N . LEU A 1 87 ? 25.950 -6.465 -26.219 1.00 83.75 87 LEU A N 1
ATOM 697 C CA . LEU A 1 87 ? 24.795 -6.205 -25.355 1.00 83.75 87 LEU A CA 1
ATOM 698 C C . LEU A 1 87 ? 24.011 -7.490 -25.058 1.00 83.75 87 LEU A C 1
ATOM 700 O O . LEU A 1 87 ? 23.641 -7.715 -23.910 1.00 83.75 87 LEU A O 1
ATOM 704 N N . GLU A 1 88 ? 23.826 -8.361 -26.050 1.00 84.25 88 GLU A N 1
ATOM 705 C CA . GLU A 1 88 ? 23.197 -9.673 -25.852 1.00 84.25 88 GLU A CA 1
ATOM 706 C C . GLU A 1 88 ? 24.008 -10.554 -24.900 1.00 84.25 88 GLU A C 1
ATOM 708 O O . GLU A 1 88 ? 23.455 -11.158 -23.983 1.00 84.25 88 GLU A O 1
ATOM 713 N N . ALA A 1 89 ? 25.333 -10.599 -25.065 1.00 86.00 89 ALA A N 1
ATOM 714 C CA . ALA A 1 89 ? 26.207 -11.335 -24.159 1.00 86.00 89 ALA A CA 1
ATOM 715 C C . ALA A 1 89 ? 26.192 -10.750 -22.732 1.00 86.00 89 ALA A C 1
ATOM 717 O O . ALA A 1 89 ? 26.252 -11.504 -21.759 1.00 86.00 89 ALA A O 1
ATOM 718 N N . PHE A 1 90 ? 26.047 -9.426 -22.586 1.00 84.31 90 PHE A N 1
ATOM 719 C CA . PHE A 1 90 ? 25.858 -8.781 -21.282 1.00 84.31 90 PHE A CA 1
ATOM 720 C C . PHE A 1 90 ? 24.544 -9.194 -20.616 1.00 84.31 90 PHE A C 1
ATOM 722 O O . PHE A 1 90 ? 24.524 -9.540 -19.436 1.00 84.31 90 PHE A O 1
ATOM 729 N N . GLU A 1 91 ? 23.441 -9.165 -21.362 1.00 79.50 91 GLU A N 1
ATOM 730 C CA . GLU A 1 91 ? 22.120 -9.535 -20.855 1.00 79.50 91 GLU A CA 1
ATOM 731 C C . GLU A 1 91 ? 22.053 -11.023 -20.494 1.00 79.50 91 GLU A C 1
ATOM 733 O O . GLU A 1 91 ? 21.601 -11.353 -19.395 1.00 79.50 91 GLU A O 1
ATOM 738 N N . ARG A 1 92 ? 22.605 -11.899 -21.344 1.00 82.12 92 ARG A N 1
ATOM 739 C CA . ARG A 1 92 ? 22.746 -13.338 -21.076 1.00 82.12 92 ARG A CA 1
ATOM 740 C C . ARG A 1 92 ? 23.552 -13.594 -19.804 1.00 82.12 92 ARG A C 1
ATOM 742 O O . ARG A 1 92 ? 23.087 -14.298 -18.915 1.00 82.12 92 ARG A O 1
ATOM 749 N N . GLY A 1 93 ? 24.699 -12.931 -19.659 1.00 83.00 93 GLY A N 1
ATOM 750 C CA . GLY A 1 93 ? 25.534 -13.068 -18.471 1.00 83.00 93 GLY A CA 1
ATOM 751 C C . GLY A 1 93 ? 24.885 -12.535 -17.186 1.00 83.00 93 GLY A C 1
ATOM 752 O O . GLY A 1 93 ? 25.290 -12.948 -16.100 1.00 83.00 93 GLY A O 1
ATOM 753 N N . ARG A 1 94 ? 23.921 -11.605 -17.261 1.00 80.38 94 ARG A N 1
ATOM 754 C CA . ARG A 1 94 ? 23.158 -11.155 -16.080 1.00 80.38 94 ARG A CA 1
ATOM 755 C C . ARG A 1 94 ? 22.088 -12.178 -15.727 1.00 80.38 94 ARG A C 1
ATOM 757 O O . ARG A 1 94 ? 21.953 -12.512 -14.553 1.00 80.38 94 ARG A O 1
ATOM 764 N N . TYR A 1 95 ? 21.405 -12.710 -16.740 1.00 73.94 95 TYR A N 1
ATOM 765 C CA . TYR A 1 95 ? 20.402 -13.758 -16.581 1.00 73.94 95 TYR A CA 1
ATOM 766 C C . TYR A 1 95 ? 20.987 -15.023 -15.935 1.00 73.94 95 TYR A C 1
ATOM 768 O O . TYR A 1 95 ? 20.448 -15.504 -14.944 1.00 73.94 95 TYR A O 1
ATOM 776 N N . GLU A 1 96 ? 22.140 -15.500 -16.413 1.00 81.81 96 GLU A N 1
ATOM 777 C CA . GLU A 1 96 ? 22.851 -16.668 -15.857 1.00 81.81 96 GLU A CA 1
ATOM 778 C C . GLU A 1 96 ? 23.243 -16.497 -14.378 1.00 81.81 96 GLU A C 1
ATOM 780 O O . GLU A 1 96 ? 23.379 -17.475 -13.650 1.00 81.81 96 GLU A O 1
ATOM 785 N N . ARG A 1 97 ? 23.389 -15.251 -13.909 1.00 77.44 97 ARG A N 1
ATOM 786 C CA . ARG A 1 97 ? 23.686 -14.901 -12.510 1.00 77.44 97 ARG A CA 1
ATOM 787 C C . ARG A 1 97 ? 22.441 -14.535 -11.695 1.00 77.44 97 ARG A C 1
ATOM 789 O O . ARG A 1 97 ? 22.562 -13.938 -10.629 1.00 77.44 97 ARG A O 1
ATOM 796 N N . GLY A 1 98 ? 21.247 -14.856 -12.195 1.00 72.56 98 GLY A N 1
ATOM 797 C CA . GLY A 1 98 ? 19.979 -14.615 -11.505 1.00 72.56 98 GLY A CA 1
ATOM 798 C C . GLY A 1 98 ? 19.527 -13.152 -11.491 1.00 72.56 98 GLY A C 1
ATOM 799 O O . GLY A 1 98 ? 18.577 -12.819 -10.785 1.00 72.56 98 GLY A O 1
ATOM 800 N N . VAL A 1 99 ? 20.171 -12.267 -12.262 1.00 70.56 99 VAL A N 1
ATOM 801 C CA . VAL A 1 99 ? 19.732 -10.876 -12.426 1.00 70.56 99 VAL A CA 1
ATOM 802 C C . VAL A 1 99 ? 18.871 -10.791 -13.692 1.00 70.56 99 VAL A C 1
ATOM 804 O O . VAL A 1 99 ? 19.420 -10.792 -14.798 1.00 70.56 99 VAL A O 1
ATOM 807 N N . PRO A 1 100 ? 17.532 -10.698 -13.585 1.00 61.88 100 PRO A N 1
ATOM 808 C CA . PRO A 1 100 ? 16.656 -10.686 -14.755 1.00 61.88 100 PRO A CA 1
ATOM 809 C C . PRO A 1 100 ? 16.981 -9.500 -15.675 1.00 61.88 100 PRO A C 1
ATOM 811 O O . PRO A 1 100 ? 17.416 -8.446 -15.189 1.00 61.88 100 PRO A O 1
ATOM 814 N N . PRO A 1 101 ? 16.809 -9.626 -17.007 1.00 66.00 101 PRO A N 1
ATOM 815 C CA . PRO A 1 101 ? 17.049 -8.523 -17.927 1.00 66.00 101 PRO A CA 1
ATOM 816 C C . PRO A 1 101 ? 16.260 -7.280 -17.488 1.00 66.00 101 PRO A C 1
ATOM 818 O O . PRO A 1 101 ? 15.144 -7.394 -16.985 1.00 66.00 101 PRO A O 1
ATOM 821 N N . ALA A 1 102 ? 16.855 -6.087 -17.623 1.00 64.62 102 ALA A N 1
ATOM 822 C CA . ALA A 1 102 ? 16.096 -4.876 -17.339 1.00 64.62 102 ALA A CA 1
ATOM 823 C C . ALA A 1 102 ? 14.951 -4.830 -18.362 1.00 64.62 102 ALA A C 1
ATOM 825 O O . ALA A 1 102 ? 15.219 -5.130 -19.530 1.00 64.62 102 ALA A O 1
ATOM 826 N N . PRO A 1 103 ? 13.713 -4.502 -17.957 1.00 64.69 103 PRO A N 1
ATOM 827 C CA . PRO A 1 103 ? 12.610 -4.432 -18.902 1.00 64.69 103 PRO A CA 1
ATOM 828 C C . PRO A 1 103 ? 12.973 -3.462 -20.027 1.00 64.69 103 PRO A C 1
ATOM 830 O O . PRO A 1 103 ? 13.603 -2.427 -19.780 1.00 64.69 103 PRO A O 1
ATOM 833 N N . ASP A 1 104 ? 12.592 -3.811 -21.255 1.00 72.69 104 ASP A N 1
ATOM 834 C CA . ASP A 1 104 ? 12.732 -2.923 -22.406 1.00 72.69 104 ASP A CA 1
ATOM 835 C C . ASP A 1 104 ? 12.139 -1.534 -22.073 1.00 72.69 104 ASP A C 1
ATOM 837 O O . ASP A 1 104 ? 11.113 -1.471 -21.387 1.00 72.69 104 ASP A O 1
ATOM 841 N N . PRO A 1 105 ? 12.743 -0.407 -22.502 1.00 73.81 105 PRO A N 1
ATOM 842 C CA . PRO A 1 105 ? 12.263 0.927 -22.139 1.00 73.81 105 PRO A CA 1
ATOM 843 C C . PRO A 1 105 ? 10.790 1.173 -22.473 1.00 73.81 105 PRO A C 1
ATOM 845 O O . PRO A 1 105 ? 10.118 1.899 -21.739 1.00 73.81 105 PRO A O 1
ATOM 848 N N . ALA A 1 106 ? 10.262 0.548 -23.533 1.00 73.31 106 ALA A N 1
ATOM 849 C CA . ALA A 1 106 ? 8.840 0.624 -23.847 1.00 73.31 106 ALA A CA 1
ATOM 850 C C . ALA A 1 106 ? 7.991 -0.148 -22.823 1.00 73.31 106 ALA A C 1
ATOM 852 O O . ALA A 1 106 ? 6.975 0.366 -22.353 1.00 73.31 106 ALA A O 1
ATOM 853 N N . ALA A 1 107 ? 8.432 -1.342 -22.414 1.00 72.88 107 ALA A N 1
ATOM 854 C CA . ALA A 1 107 ? 7.780 -2.120 -21.362 1.00 72.88 107 ALA A CA 1
ATOM 855 C C . ALA A 1 107 ? 7.800 -1.383 -20.014 1.00 72.88 107 ALA A C 1
ATOM 857 O O . ALA A 1 107 ? 6.768 -1.296 -19.352 1.00 72.88 107 ALA A O 1
ATOM 858 N N . ARG A 1 108 ? 8.936 -0.780 -19.640 1.00 79.00 108 ARG A N 1
ATOM 859 C CA . ARG A 1 108 ? 9.048 0.036 -18.424 1.00 79.00 108 ARG A CA 1
ATOM 860 C C . ARG A 1 108 ? 8.095 1.230 -18.452 1.00 79.00 108 ARG A C 1
ATOM 862 O O . ARG A 1 108 ? 7.345 1.420 -17.503 1.00 79.00 108 ARG A O 1
ATOM 869 N N . ARG A 1 109 ? 8.069 1.989 -19.551 1.00 81.38 109 ARG A N 1
ATOM 870 C CA . ARG A 1 109 ? 7.152 3.128 -19.709 1.00 81.38 109 ARG A CA 1
ATOM 871 C C . ARG A 1 109 ? 5.691 2.694 -19.605 1.00 81.38 109 ARG A C 1
ATOM 873 O O . ARG A 1 109 ? 4.897 3.366 -18.959 1.00 81.38 109 ARG A O 1
ATOM 880 N N . ARG A 1 110 ? 5.330 1.554 -20.202 1.00 84.69 110 ARG A N 1
ATOM 881 C CA . ARG A 1 110 ? 3.982 0.980 -20.077 1.00 84.69 110 ARG A CA 1
ATOM 882 C C . ARG A 1 110 ? 3.642 0.643 -18.622 1.00 84.69 110 ARG A C 1
ATOM 884 O O . ARG A 1 110 ? 2.525 0.915 -18.195 1.00 84.69 110 ARG A O 1
ATOM 891 N N . MET A 1 111 ? 4.585 0.072 -17.870 1.00 85.81 111 MET A N 1
ATOM 892 C CA . MET A 1 111 ? 4.412 -0.223 -16.442 1.00 85.81 111 MET A CA 1
ATOM 893 C C . MET A 1 111 ? 4.251 1.054 -15.609 1.00 85.81 111 MET A C 1
ATOM 895 O O . MET A 1 111 ? 3.399 1.090 -14.729 1.00 85.81 111 MET A O 1
ATOM 899 N N . GLU A 1 112 ? 5.022 2.102 -15.905 1.00 86.31 112 GLU A N 1
ATOM 900 C CA . GLU A 1 112 ? 4.919 3.410 -15.245 1.00 86.31 112 GLU A CA 1
ATOM 901 C C . GLU A 1 112 ? 3.543 4.047 -15.496 1.00 86.31 112 GLU A C 1
ATOM 903 O O . GLU A 1 112 ? 2.850 4.390 -14.544 1.00 86.31 112 GLU A O 1
ATOM 908 N N . VAL A 1 113 ? 3.076 4.078 -16.750 1.00 91.25 113 VAL A N 1
ATOM 909 C CA . VAL A 1 113 ? 1.732 4.581 -17.100 1.00 91.25 113 VAL A CA 1
ATOM 910 C C . VAL A 1 113 ? 0.627 3.780 -16.408 1.00 91.25 113 VAL A C 1
ATOM 912 O O . VAL A 1 113 ? -0.341 4.355 -15.904 1.00 91.25 113 VAL A O 1
ATOM 915 N N . LEU A 1 114 ? 0.762 2.451 -16.360 1.00 91.94 114 LEU A N 1
ATOM 916 C CA . LEU A 1 114 ? -0.186 1.594 -15.653 1.00 91.94 114 LEU A CA 1
ATOM 917 C C . LEU A 1 114 ? -0.208 1.913 -14.153 1.00 91.94 114 LEU A C 1
ATOM 919 O O . LEU A 1 114 ? -1.286 2.027 -13.578 1.00 91.94 114 LEU A O 1
ATOM 923 N N . ALA A 1 115 ? 0.956 2.088 -13.524 1.00 88.88 115 ALA A N 1
ATOM 924 C CA . ALA A 1 115 ? 1.058 2.438 -12.111 1.00 88.88 115 ALA A CA 1
ATOM 925 C C . ALA A 1 115 ? 0.450 3.820 -11.814 1.00 88.88 115 ALA A C 1
ATOM 927 O O . ALA A 1 115 ? -0.307 3.964 -10.851 1.00 88.88 115 ALA A O 1
ATOM 928 N N . ASP A 1 116 ? 0.722 4.808 -12.668 1.00 90.69 116 ASP A N 1
ATOM 929 C CA . ASP A 1 116 ? 0.184 6.165 -12.546 1.00 90.69 116 ASP A CA 1
ATOM 930 C C . ASP A 1 116 ? -1.335 6.215 -12.727 1.00 90.69 116 ASP A C 1
ATOM 932 O O . ASP A 1 116 ? -1.998 7.030 -12.088 1.00 90.69 116 ASP A O 1
ATOM 936 N N . SER A 1 117 ? -1.893 5.307 -13.531 1.00 92.00 117 SER A N 1
ATOM 937 C CA . SER A 1 117 ? -3.343 5.163 -13.711 1.00 92.00 117 SER A CA 1
ATOM 938 C C . SER A 1 117 ? -3.991 4.380 -12.565 1.00 92.00 117 SER A C 1
ATOM 940 O O . SER A 1 117 ? -5.058 4.744 -12.077 1.00 92.00 117 SER A O 1
ATOM 942 N N . LEU A 1 118 ? -3.340 3.313 -12.091 1.00 91.62 118 LEU A N 1
ATOM 943 C CA . LEU A 1 118 ? -3.875 2.432 -11.053 1.00 91.62 118 LEU A CA 1
ATOM 944 C C . LEU A 1 118 ? -3.901 3.108 -9.679 1.00 91.62 118 LEU A C 1
ATOM 946 O O . LEU A 1 118 ? -4.869 2.957 -8.935 1.00 91.62 118 LEU A O 1
ATOM 950 N N . ARG A 1 119 ? -2.856 3.866 -9.330 1.00 89.44 119 ARG A N 1
ATOM 951 C CA . ARG A 1 119 ? -2.730 4.519 -8.020 1.00 89.44 119 ARG A CA 1
ATOM 952 C C . ARG A 1 119 ? -3.960 5.367 -7.653 1.00 89.44 119 ARG A C 1
ATOM 954 O O . ARG A 1 119 ? -4.554 5.081 -6.612 1.00 89.44 119 ARG A O 1
ATOM 961 N N . PRO A 1 120 ? -4.380 6.379 -8.439 1.00 91.75 120 PRO A N 1
ATOM 962 C CA . PRO A 1 120 ? -5.545 7.190 -8.091 1.00 91.75 120 PRO A CA 1
ATOM 963 C C . PRO A 1 120 ? -6.841 6.371 -8.035 1.00 91.75 120 PRO A C 1
ATOM 965 O O . PRO A 1 120 ? -7.663 6.634 -7.161 1.00 91.75 120 PRO A O 1
ATOM 968 N N . LEU A 1 121 ? -7.002 5.347 -8.883 1.00 91.94 121 LEU A N 1
ATOM 969 C CA . LEU A 1 121 ? -8.170 4.459 -8.855 1.00 91.94 121 LEU A CA 1
ATOM 970 C C . LEU A 1 121 ? -8.259 3.673 -7.544 1.00 91.94 121 LEU A C 1
ATOM 972 O O . LEU A 1 121 ? -9.314 3.645 -6.918 1.00 91.94 121 LEU A O 1
ATOM 976 N N . VAL A 1 122 ? -7.147 3.094 -7.080 1.00 90.88 122 VAL A N 1
ATOM 977 C CA . VAL A 1 122 ? -7.093 2.370 -5.798 1.00 90.88 122 VAL A CA 1
ATOM 978 C C . VAL A 1 122 ? -7.451 3.297 -4.636 1.00 90.88 122 VAL A C 1
ATOM 980 O O . VAL A 1 122 ? -8.254 2.927 -3.781 1.00 90.88 122 VAL A O 1
ATOM 983 N N . PHE A 1 123 ? -6.894 4.512 -4.603 1.00 86.12 123 PHE A N 1
ATOM 984 C CA . PHE A 1 123 ? -7.193 5.479 -3.543 1.00 86.12 123 PHE A CA 1
ATOM 985 C C . PHE A 1 123 ? -8.639 5.977 -3.589 1.00 86.12 123 PHE A C 1
ATOM 987 O O . PHE A 1 123 ? -9.258 6.101 -2.532 1.00 86.12 123 PHE A O 1
ATOM 994 N N . SER A 1 124 ? -9.177 6.229 -4.783 1.00 88.19 124 SER A N 1
ATOM 995 C CA . SER A 1 124 ? -10.569 6.637 -4.982 1.00 88.19 124 SER A CA 1
ATOM 996 C C . SER A 1 124 ? -11.532 5.541 -4.530 1.00 88.19 124 SER A C 1
ATOM 998 O O . SER A 1 124 ? -12.372 5.810 -3.677 1.00 88.19 124 SER A O 1
ATOM 1000 N N . LEU A 1 125 ? -11.343 4.297 -4.984 1.00 87.19 125 LEU A N 1
ATOM 1001 C CA . LEU A 1 125 ? -12.157 3.154 -4.560 1.00 87.19 125 LEU A CA 1
ATOM 1002 C C . LEU A 1 125 ? -12.066 2.934 -3.047 1.00 87.19 125 LEU A C 1
ATOM 1004 O O . LEU A 1 125 ? -13.086 2.823 -2.371 1.00 87.19 125 LEU A O 1
ATOM 1008 N N . ALA A 1 126 ? -10.858 2.939 -2.478 1.00 85.38 126 ALA A N 1
ATOM 1009 C CA . ALA A 1 126 ? -10.676 2.805 -1.034 1.00 85.38 126 ALA A CA 1
ATOM 1010 C C . ALA A 1 126 ? -11.286 3.979 -0.245 1.00 85.38 126 ALA A C 1
ATOM 1012 O O . ALA A 1 126 ? -11.662 3.809 0.914 1.00 85.38 126 ALA A O 1
ATOM 1013 N N . GLY A 1 127 ? -11.341 5.178 -0.827 1.00 83.69 127 GLY A N 1
ATOM 1014 C CA . GLY A 1 127 ? -12.043 6.339 -0.277 1.00 83.69 127 GLY A CA 1
ATOM 1015 C C . GLY A 1 127 ? -13.554 6.122 -0.265 1.00 83.69 127 GLY A C 1
ATOM 1016 O O . GLY A 1 127 ? -14.148 6.088 0.808 1.00 83.69 127 GLY A O 1
ATOM 1017 N N . SER A 1 128 ? -14.145 5.856 -1.431 1.00 83.88 128 SER A N 1
ATOM 1018 C CA . SER A 1 128 ? -15.588 5.640 -1.590 1.00 83.88 128 SER A CA 1
ATOM 1019 C C . SER A 1 128 ? -16.115 4.490 -0.731 1.00 83.88 128 SER A C 1
ATOM 1021 O O . SER A 1 128 ? -17.161 4.625 -0.104 1.00 83.88 128 SER A O 1
ATOM 1023 N N . LEU A 1 129 ? -15.363 3.388 -0.623 1.00 84.88 129 LEU A N 1
ATOM 1024 C CA . LEU A 1 129 ? -15.719 2.284 0.270 1.00 84.88 129 LEU A CA 1
ATOM 1025 C C . LEU A 1 129 ? -15.575 2.667 1.749 1.00 84.88 129 LEU A C 1
ATOM 1027 O O . LEU A 1 129 ? -16.296 2.152 2.595 1.00 84.88 129 LEU A O 1
ATOM 1031 N N . ARG A 1 130 ? -14.639 3.546 2.124 1.00 81.00 130 ARG A N 1
ATOM 1032 C CA . ARG A 1 130 ? -14.513 3.975 3.529 1.00 81.00 130 ARG A CA 1
ATOM 1033 C C . ARG A 1 130 ? -15.701 4.816 3.977 1.00 81.00 130 ARG A C 1
ATOM 1035 O O . ARG A 1 130 ? -16.136 4.634 5.117 1.00 81.00 130 ARG A O 1
ATOM 1042 N N . ASP A 1 131 ? -16.209 5.665 3.092 1.00 78.12 131 ASP A N 1
ATOM 1043 C CA . ASP A 1 131 ? -17.341 6.551 3.366 1.00 78.12 131 ASP A CA 1
ATOM 1044 C C . ASP A 1 131 ? -18.670 5.799 3.509 1.00 78.12 131 ASP A C 1
ATOM 1046 O O . ASP A 1 131 ? -19.562 6.258 4.222 1.00 78.12 131 ASP A O 1
ATOM 1050 N N . GLU A 1 132 ? -18.767 4.589 2.957 1.00 78.69 132 GLU A N 1
ATOM 1051 C CA . GLU A 1 132 ? -19.928 3.714 3.109 1.00 78.69 132 GLU A CA 1
ATOM 1052 C C . GLU A 1 132 ? -19.997 3.086 4.513 1.00 78.69 132 GLU A C 1
ATOM 1054 O O . GLU A 1 132 ? -19.592 1.946 4.765 1.00 78.69 132 GLU A O 1
ATOM 1059 N N . ARG A 1 133 ? -20.524 3.856 5.466 1.00 70.56 133 ARG A N 1
ATOM 1060 C CA . ARG A 1 133 ? -20.859 3.386 6.822 1.00 70.56 133 ARG A CA 1
ATOM 1061 C C . ARG A 1 133 ? -22.345 3.049 6.965 1.00 70.56 133 ARG A C 1
ATOM 1063 O O . ARG A 1 133 ? -22.716 2.363 7.916 1.00 70.56 133 ARG A O 1
ATOM 1070 N N . GLY A 1 134 ? -23.171 3.435 5.989 1.00 70.12 134 GLY A N 1
ATOM 1071 C CA . GLY A 1 134 ? -24.631 3.337 6.054 1.00 70.12 134 GLY A CA 1
ATOM 1072 C C . GLY A 1 134 ? -25.200 4.205 7.181 1.00 70.12 134 GLY A C 1
ATOM 1073 O O . GLY A 1 134 ? -24.603 5.215 7.542 1.00 70.12 134 GLY A O 1
ATOM 1074 N N . ASP A 1 135 ? -26.296 3.761 7.795 1.00 70.25 135 ASP A N 1
ATOM 1075 C CA . ASP A 1 135 ? -26.966 4.470 8.903 1.00 70.25 135 ASP A CA 1
ATOM 1076 C C . ASP A 1 135 ? -26.265 4.315 10.266 1.00 70.25 135 ASP A C 1
ATOM 1078 O O . ASP A 1 135 ? -26.796 4.699 11.313 1.00 70.25 135 ASP A O 1
ATOM 1082 N N . LEU A 1 136 ? -25.071 3.716 10.295 1.00 78.69 136 LEU A N 1
ATOM 1083 C CA . LEU A 1 136 ? -24.329 3.544 11.536 1.00 78.69 136 LEU A CA 1
ATOM 1084 C C . LEU A 1 136 ? -23.869 4.911 12.052 1.00 78.69 136 LEU A C 1
ATOM 1086 O O . LEU A 1 136 ? -23.129 5.631 11.381 1.00 78.69 136 LEU A O 1
ATOM 1090 N N . ARG A 1 137 ? -24.243 5.239 13.292 1.00 83.38 137 ARG A N 1
ATOM 1091 C CA . ARG A 1 137 ? -23.798 6.447 14.008 1.00 83.38 137 ARG A CA 1
ATOM 1092 C C . ARG A 1 137 ? -22.355 6.288 14.505 1.00 83.38 137 ARG A C 1
ATOM 1094 O O . ARG A 1 137 ? -22.098 6.353 15.700 1.00 83.38 137 ARG A O 1
ATOM 1101 N N . ILE A 1 138 ? -21.429 6.024 13.584 1.00 88.44 138 ILE A N 1
ATOM 1102 C CA . ILE A 1 138 ? -20.001 5.841 13.849 1.00 88.44 138 ILE A CA 1
ATOM 1103 C C . ILE A 1 138 ? -19.161 6.646 12.850 1.00 88.44 138 ILE A C 1
ATOM 1105 O O . ILE A 1 138 ? -19.372 6.627 11.634 1.00 88.44 138 ILE A O 1
ATOM 1109 N N . SER A 1 139 ? -18.179 7.375 13.363 1.00 89.62 139 SER A N 1
ATOM 1110 C CA . SER A 1 139 ? -17.249 8.169 12.563 1.00 89.62 139 SER A CA 1
ATOM 1111 C C . SER A 1 139 ? -16.151 7.314 11.913 1.00 89.62 139 SER A C 1
ATOM 1113 O O . SER A 1 139 ? -15.882 6.177 12.308 1.00 89.62 139 SER A O 1
ATOM 1115 N N . GLN A 1 140 ? -15.451 7.878 10.921 1.00 87.06 140 GLN A N 1
ATOM 1116 C CA . GLN A 1 140 ? -14.353 7.182 10.238 1.00 87.06 140 GLN A CA 1
ATOM 1117 C C . GLN A 1 140 ? -13.223 6.826 11.194 1.00 87.06 140 GLN A C 1
ATOM 1119 O O . GLN A 1 140 ? -12.607 5.769 11.069 1.00 87.06 140 GLN A O 1
ATOM 1124 N N . LEU A 1 141 ? -12.933 7.749 12.112 1.00 89.94 141 LEU A N 1
ATOM 1125 C CA . LEU A 1 141 ? -11.846 7.624 13.066 1.00 89.94 141 LEU A CA 1
ATOM 1126 C C . LEU A 1 141 ? -12.152 6.533 14.094 1.00 89.94 141 LEU A C 1
ATOM 1128 O O . LEU A 1 141 ? -11.258 5.765 14.439 1.00 89.94 141 LEU A O 1
ATOM 1132 N N . GLU A 1 142 ? -13.409 6.409 14.521 1.00 94.06 142 GLU A N 1
ATOM 1133 C CA . GLU A 1 142 ? -13.868 5.323 15.393 1.00 94.06 142 GLU A CA 1
ATOM 1134 C C . GLU A 1 142 ? -13.768 3.968 14.687 1.00 94.06 142 GLU A C 1
ATOM 1136 O O . GLU A 1 142 ? -13.162 3.048 15.233 1.00 94.06 142 GLU A O 1
ATOM 1141 N N . VAL A 1 143 ? -14.249 3.855 13.439 1.00 93.12 143 VAL A N 1
ATOM 1142 C CA . VAL A 1 143 ? -14.105 2.624 12.636 1.00 93.12 143 VAL A CA 1
ATOM 1143 C C . VAL A 1 143 ? -12.634 2.238 12.475 1.00 93.12 143 VAL A C 1
ATOM 1145 O O . VAL A 1 143 ? -12.269 1.082 12.683 1.00 93.12 143 VAL A O 1
ATOM 1148 N N . ALA A 1 144 ? -11.778 3.192 12.105 1.00 91.31 144 ALA A N 1
ATOM 1149 C CA . ALA A 1 144 ? -10.358 2.934 11.891 1.00 91.31 144 ALA A CA 1
ATOM 1150 C C . ALA A 1 144 ? -9.641 2.540 13.194 1.00 91.31 144 ALA A C 1
ATOM 1152 O O . ALA A 1 144 ? -8.820 1.624 13.191 1.00 91.31 144 ALA A O 1
ATOM 1153 N N . THR A 1 145 ? -10.005 3.168 14.313 1.00 95.31 145 THR A N 1
ATOM 1154 C CA . THR A 1 145 ? -9.504 2.815 15.648 1.00 95.31 145 THR A CA 1
ATOM 1155 C C . THR A 1 145 ? -9.910 1.396 16.042 1.00 95.31 145 THR A C 1
ATOM 1157 O O . THR A 1 145 ? -9.054 0.611 16.446 1.00 95.31 145 THR A O 1
ATOM 1160 N N . LEU A 1 146 ? -11.184 1.026 15.866 1.00 95.62 146 LEU A N 1
ATOM 1161 C CA . LEU A 1 146 ? -11.670 -0.330 16.139 1.00 95.62 146 LEU A CA 1
ATOM 1162 C C . LEU A 1 146 ? -10.955 -1.377 15.272 1.00 95.62 146 LEU A C 1
ATOM 1164 O O . LEU A 1 146 ? -10.534 -2.407 15.792 1.00 95.62 146 LEU A O 1
ATOM 1168 N N . MET A 1 147 ? -10.762 -1.104 13.976 1.00 93.12 147 MET A N 1
ATOM 1169 C CA . MET A 1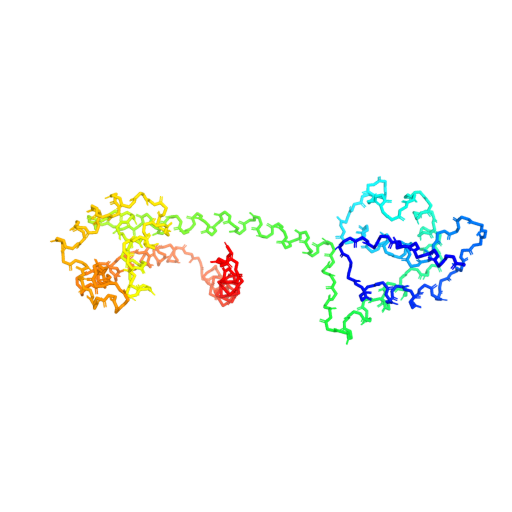 147 ? -10.011 -1.996 13.081 1.00 93.12 147 MET A CA 1
ATOM 1170 C C . MET A 1 147 ? -8.554 -2.169 13.527 1.00 93.12 147 MET A C 1
ATOM 1172 O O . MET A 1 147 ? -8.034 -3.277 13.461 1.00 93.12 147 MET A O 1
ATOM 1176 N N . MET A 1 148 ? -7.896 -1.106 14.003 1.00 92.56 148 MET A N 1
ATOM 1177 C CA . MET A 1 148 ? -6.520 -1.194 14.504 1.00 92.56 148 MET A CA 1
ATOM 1178 C C . MET A 1 148 ? -6.428 -2.042 15.778 1.00 92.56 148 MET A C 1
ATOM 1180 O O . MET A 1 148 ? -5.528 -2.869 15.891 1.00 92.56 148 MET A O 1
ATOM 1184 N N . ILE A 1 149 ? -7.369 -1.872 16.713 1.00 94.38 149 ILE A N 1
ATOM 1185 C CA . ILE A 1 149 ? -7.429 -2.671 17.948 1.00 94.38 149 ILE A CA 1
ATOM 1186 C C . ILE A 1 149 ? -7.734 -4.144 17.633 1.00 94.38 149 ILE A C 1
ATOM 1188 O O . ILE A 1 149 ? -7.162 -5.030 18.259 1.00 94.38 149 ILE A O 1
ATOM 1192 N N . GLU A 1 150 ? -8.599 -4.430 16.654 1.00 94.12 150 GLU A N 1
ATOM 1193 C CA . GLU A 1 150 ? -8.882 -5.804 16.214 1.00 94.12 150 GLU A CA 1
ATOM 1194 C C . GLU A 1 150 ? -7.667 -6.453 15.526 1.00 94.12 150 GLU A C 1
ATOM 1196 O O . GLU A 1 150 ? -7.388 -7.626 15.758 1.00 94.12 150 GLU A O 1
ATOM 1201 N N . GLN A 1 151 ? -6.917 -5.695 14.716 1.00 90.12 151 GLN A N 1
ATOM 1202 C CA . GLN A 1 151 ? -5.691 -6.170 14.060 1.00 90.12 151 GLN A CA 1
ATOM 1203 C C . GLN A 1 151 ? -4.520 -6.359 15.030 1.00 90.12 151 GLN A C 1
ATOM 1205 O O . GLN A 1 151 ? -3.644 -7.184 14.777 1.00 90.12 151 GLN A O 1
ATOM 1210 N N . GLN A 1 152 ? -4.472 -5.574 16.108 1.00 88.94 152 GLN A N 1
ATOM 1211 C CA . GLN A 1 152 ? -3.419 -5.619 17.122 1.00 88.94 152 GLN A CA 1
ATOM 1212 C C . GLN A 1 152 ? -4.032 -5.647 18.530 1.00 88.94 152 GLN A C 1
ATOM 1214 O O . GLN A 1 152 ? -3.961 -4.645 19.254 1.00 88.94 152 GLN A O 1
ATOM 1219 N N . PRO A 1 153 ? -4.631 -6.780 18.947 1.00 86.94 153 PRO A N 1
ATOM 1220 C CA . PRO A 1 153 ? -5.090 -6.947 20.320 1.00 86.94 153 PRO A CA 1
ATOM 1221 C C . PRO A 1 153 ? -3.912 -6.742 21.271 1.00 86.94 153 PRO A C 1
ATOM 1223 O O . PRO A 1 153 ? -2.827 -7.263 21.019 1.00 86.94 153 PRO A O 1
ATOM 1226 N N . GLY A 1 154 ? -4.094 -5.971 22.340 1.00 87.12 154 GLY A N 1
ATOM 1227 C CA . GLY A 1 154 ? -2.971 -5.622 23.214 1.00 87.12 154 GLY A CA 1
ATOM 1228 C C . GLY A 1 154 ? -2.426 -4.205 23.007 1.00 87.12 154 GLY A C 1
ATOM 1229 O O . GLY A 1 154 ? -1.607 -3.738 23.793 1.00 87.12 154 GLY A O 1
ATOM 1230 N N . ILE A 1 155 ? -2.845 -3.489 21.956 1.00 89.12 155 ILE A N 1
ATOM 1231 C CA . ILE A 1 155 ? -2.285 -2.165 21.663 1.00 89.12 155 ILE A CA 1
ATOM 1232 C C . ILE A 1 155 ? -2.605 -1.153 22.775 1.00 89.12 155 ILE A C 1
ATOM 1234 O O . ILE A 1 155 ? -3.740 -1.030 23.235 1.00 89.12 155 ILE A O 1
ATOM 1238 N N . GLY A 1 156 ? -1.586 -0.410 23.212 1.00 88.94 156 GLY A N 1
ATOM 1239 C CA . GLY A 1 156 ? -1.735 0.688 24.166 1.00 88.94 156 GLY A CA 1
ATOM 1240 C C . GLY A 1 156 ? -2.136 2.011 23.501 1.00 88.94 156 GLY A C 1
ATOM 1241 O O . GLY A 1 156 ? -1.984 2.202 22.293 1.00 88.94 156 GLY A O 1
ATOM 1242 N N . VAL A 1 157 ? -2.573 2.977 24.313 1.00 89.50 157 VAL A N 1
ATOM 1243 C CA . VAL A 1 157 ? -3.046 4.297 23.848 1.00 89.50 157 VAL A CA 1
ATOM 1244 C C . VAL A 1 157 ? -1.981 5.064 23.056 1.00 89.50 157 VAL A C 1
ATOM 1246 O O . VAL A 1 157 ? -2.283 5.614 22.000 1.00 89.50 157 VAL A O 1
ATOM 1249 N N . THR A 1 158 ? -0.730 5.100 23.529 1.00 88.94 158 THR A N 1
ATOM 1250 C CA . THR A 1 158 ? 0.343 5.886 22.892 1.00 88.94 158 THR A CA 1
ATOM 1251 C C . THR A 1 158 ? 0.732 5.355 21.503 1.00 88.94 158 THR A C 1
ATOM 1253 O O . THR A 1 158 ? 0.734 6.149 20.559 1.00 88.94 158 THR A O 1
ATOM 1256 N N . PRO A 1 159 ? 1.010 4.044 21.312 1.00 88.62 159 PRO A N 1
ATOM 1257 C CA . PRO A 1 159 ? 1.219 3.483 19.975 1.00 88.62 159 PRO A CA 1
ATOM 1258 C C . PRO A 1 159 ? 0.028 3.692 19.036 1.00 88.62 159 PRO A C 1
ATOM 1260 O O . PRO A 1 159 ? 0.223 4.012 17.863 1.00 88.62 159 PRO A O 1
ATOM 1263 N N . LEU A 1 160 ? -1.197 3.562 19.554 1.00 91.62 160 LEU A N 1
ATOM 1264 C CA . LEU A 1 160 ? -2.417 3.762 18.780 1.00 91.62 160 LEU A CA 1
ATOM 1265 C C . LEU A 1 160 ? -2.567 5.221 18.327 1.00 91.62 160 LEU A C 1
ATOM 1267 O O . LEU A 1 160 ? -2.771 5.464 17.143 1.00 91.62 160 LEU A O 1
ATOM 1271 N N . ALA A 1 161 ? -2.378 6.196 19.222 1.00 92.56 161 ALA A N 1
ATOM 1272 C CA . ALA A 1 161 ? -2.419 7.625 18.898 1.00 92.56 161 ALA A CA 1
ATOM 1273 C C . ALA A 1 161 ? -1.399 7.995 17.812 1.00 92.56 161 ALA A C 1
ATOM 1275 O O . ALA A 1 161 ? -1.756 8.632 16.823 1.00 92.56 161 ALA A O 1
ATOM 1276 N N . LYS A 1 162 ? -0.154 7.513 17.953 1.00 90.81 162 LYS A N 1
ATOM 1277 C CA . LYS A 1 162 ? 0.909 7.723 16.960 1.00 90.81 162 LYS A CA 1
ATOM 1278 C C . LYS A 1 162 ? 0.518 7.165 15.592 1.00 90.81 162 LYS A C 1
ATOM 1280 O O . LYS A 1 162 ? 0.739 7.815 14.580 1.00 90.81 162 LYS A O 1
ATOM 1285 N N . ARG A 1 163 ? -0.058 5.962 15.555 1.00 88.62 163 ARG A N 1
ATOM 1286 C CA . ARG A 1 163 ? -0.412 5.272 14.305 1.00 88.62 163 ARG A CA 1
ATOM 1287 C C . ARG A 1 163 ? -1.647 5.851 13.623 1.00 88.62 163 ARG A C 1
ATOM 1289 O O . ARG A 1 163 ? -1.761 5.756 12.408 1.00 88.62 163 ARG A O 1
ATOM 1296 N N . MET A 1 164 ? -2.542 6.432 14.410 1.00 89.12 164 MET A N 1
ATOM 1297 C CA . MET A 1 164 ? -3.711 7.160 13.933 1.00 89.12 164 MET A CA 1
ATOM 1298 C C . MET A 1 164 ? -3.396 8.629 13.612 1.00 89.12 164 MET A C 1
ATOM 1300 O O . MET A 1 164 ? -4.296 9.337 13.179 1.00 89.12 164 MET A O 1
ATOM 1304 N N . GLU A 1 165 ? -2.150 9.075 13.826 1.00 91.56 165 GLU A N 1
ATOM 1305 C CA . GLU A 1 165 ? -1.687 10.455 13.612 1.00 91.56 165 GLU A CA 1
ATOM 1306 C C . GLU A 1 165 ? -2.552 11.502 14.335 1.00 91.56 165 GLU A C 1
ATOM 1308 O O . GLU A 1 165 ? -2.795 12.601 13.843 1.00 91.56 165 GLU A O 1
ATOM 1313 N N . VAL A 1 166 ? -3.010 11.164 15.543 1.00 92.69 166 VAL A N 1
ATOM 1314 C CA . VAL A 1 166 ? -3.791 12.068 16.394 1.00 92.69 166 VAL A CA 1
ATOM 1315 C C . VAL A 1 166 ? -3.097 12.312 17.726 1.00 92.69 166 VAL A C 1
ATOM 1317 O O . VAL A 1 166 ? -2.324 11.491 18.225 1.00 92.69 166 VAL A O 1
ATOM 1320 N N . HIS A 1 167 ? -3.416 13.443 18.350 1.00 93.44 167 HIS A N 1
ATOM 1321 C CA . HIS A 1 167 ? -2.871 13.788 19.655 1.00 93.44 167 HIS A CA 1
ATOM 1322 C C . HIS A 1 167 ? -3.309 12.774 20.743 1.00 93.44 167 HIS A C 1
ATOM 1324 O O . HIS A 1 167 ? -4.483 12.384 20.772 1.00 93.44 167 HIS A O 1
ATOM 1330 N N . PRO A 1 168 ? -2.431 12.372 21.692 1.00 89.19 168 PRO A N 1
ATOM 1331 C CA . PRO A 1 168 ? -2.763 11.388 22.732 1.00 89.19 168 PRO A CA 1
ATOM 1332 C C . PRO A 1 168 ? -3.980 11.746 23.599 1.00 89.19 168 PRO A C 1
ATOM 1334 O O . PRO A 1 168 ? -4.743 10.862 23.996 1.00 89.19 168 PRO A O 1
ATOM 1337 N N . ALA A 1 169 ? -4.199 13.038 23.867 1.00 91.19 169 ALA A N 1
ATOM 1338 C CA . ALA A 1 169 ? -5.371 13.504 24.614 1.00 91.19 169 ALA A CA 1
ATOM 1339 C C . ALA A 1 169 ? -6.681 13.251 23.844 1.00 91.19 169 ALA A C 1
ATOM 1341 O O . ALA A 1 169 ? -7.655 12.766 24.420 1.00 91.19 169 ALA A O 1
ATOM 1342 N N . SER A 1 170 ? -6.678 13.503 22.531 1.00 93.19 170 SER A N 1
ATOM 1343 C CA . SER A 1 170 ? -7.813 13.241 21.642 1.00 93.19 170 SER A CA 1
ATOM 1344 C C . SER A 1 170 ? -8.072 11.742 21.501 1.00 93.19 170 SER A C 1
ATOM 1346 O O . SER A 1 170 ? -9.219 11.312 21.595 1.00 93.19 170 SER A O 1
ATOM 1348 N N . MET A 1 171 ? -7.013 10.931 21.369 1.00 94.88 171 MET A N 1
ATOM 1349 C CA . MET A 1 171 ? -7.131 9.468 21.363 1.00 94.88 171 MET A CA 1
ATOM 1350 C C . MET A 1 171 ? -7.745 8.953 22.669 1.00 94.88 171 MET A C 1
ATOM 1352 O O . MET A 1 171 ? -8.672 8.153 22.646 1.00 94.88 171 MET A O 1
ATOM 1356 N N . SER A 1 172 ? -7.289 9.453 23.819 1.00 92.19 172 SER A N 1
ATOM 1357 C CA . SER A 1 172 ? -7.849 9.066 25.121 1.00 92.19 172 SER A CA 1
ATOM 1358 C C . SER A 1 172 ? -9.342 9.391 25.233 1.00 92.19 172 SER A C 1
ATOM 1360 O O . SER A 1 172 ? -10.101 8.599 25.786 1.00 92.19 172 SER A O 1
ATOM 1362 N N . LEU A 1 173 ? -9.780 10.537 24.698 1.00 94.56 173 LEU A N 1
ATOM 1363 C CA . LEU A 1 173 ? -11.195 10.910 24.668 1.00 94.56 173 LEU A CA 1
ATOM 1364 C C . LEU A 1 173 ? -12.013 9.983 23.758 1.00 94.56 173 LEU A C 1
ATOM 1366 O O . LEU A 1 173 ? -13.057 9.495 24.186 1.00 94.56 173 LEU A O 1
ATOM 1370 N N . LEU A 1 174 ? -11.512 9.698 22.553 1.00 95.06 174 LEU A N 1
ATOM 1371 C CA . LEU A 1 174 ? -12.128 8.760 21.612 1.00 95.06 174 LEU A CA 1
ATOM 1372 C C . LEU A 1 174 ? -12.299 7.373 22.248 1.00 95.06 174 LEU A C 1
ATOM 1374 O O . LEU A 1 174 ? -13.393 6.818 22.245 1.00 95.06 174 LEU A O 1
ATOM 1378 N N . LEU A 1 175 ? -11.235 6.836 22.853 1.00 94.88 175 LEU A N 1
ATOM 1379 C CA . LEU A 1 175 ? -11.252 5.521 23.498 1.00 94.88 175 LEU A CA 1
ATOM 1380 C C . LEU A 1 175 ? -12.231 5.460 24.671 1.00 94.88 175 LEU A C 1
ATOM 1382 O O . LEU A 1 175 ? -12.916 4.455 24.828 1.00 94.88 175 LEU A O 1
ATOM 1386 N N . ARG A 1 176 ? -12.355 6.530 25.468 1.00 94.56 176 ARG A N 1
ATOM 1387 C CA . ARG A 1 176 ? -13.397 6.606 26.506 1.00 94.56 176 ARG A CA 1
ATOM 1388 C C . ARG A 1 176 ? -14.800 6.538 25.907 1.00 94.56 176 ARG A C 1
ATOM 1390 O O . ARG A 1 176 ? -15.638 5.834 26.457 1.00 94.56 176 ARG A O 1
ATOM 1397 N N . GLY A 1 177 ? -15.041 7.222 24.787 1.00 94.81 177 GLY A N 1
ATOM 1398 C CA . GLY A 1 177 ? -16.311 7.142 24.060 1.00 94.81 177 GLY A CA 1
ATOM 1399 C C . GLY A 1 177 ? -16.615 5.721 23.580 1.00 94.81 177 GLY A C 1
ATOM 1400 O O . GLY A 1 177 ? -17.688 5.193 23.859 1.00 94.81 177 GLY A O 1
ATOM 1401 N N . LEU A 1 178 ? -15.640 5.067 22.943 1.00 95.62 178 LEU A N 1
ATOM 1402 C CA . LEU A 1 178 ? -15.762 3.682 22.472 1.00 95.62 178 LEU A CA 1
ATOM 1403 C C . LEU A 1 178 ? -15.988 2.685 23.623 1.00 95.62 178 LEU A C 1
ATOM 1405 O O . LEU A 1 178 ? -16.778 1.752 23.485 1.00 95.62 178 LEU A O 1
ATOM 1409 N N . ALA A 1 179 ? -15.312 2.877 24.759 1.00 94.94 179 ALA A N 1
ATOM 1410 C CA . ALA A 1 179 ? -15.478 2.043 25.949 1.00 94.94 179 ALA A CA 1
ATOM 1411 C C . ALA A 1 179 ? -16.847 2.264 26.609 1.00 94.94 179 ALA A C 1
ATOM 1413 O O . ALA A 1 179 ? -17.496 1.300 27.002 1.00 94.94 179 ALA A O 1
ATOM 1414 N N . GLY A 1 180 ? -17.320 3.513 26.674 1.00 94.88 180 GLY A N 1
ATOM 1415 C CA . GLY A 1 180 ? -18.654 3.850 27.180 1.00 94.88 180 GLY A CA 1
ATOM 1416 C C . GLY A 1 180 ? -19.788 3.243 26.348 1.00 94.88 180 GLY A C 1
ATOM 1417 O O . GLY A 1 180 ? -20.838 2.921 26.891 1.00 94.88 180 GLY A O 1
ATOM 1418 N N . GLN A 1 181 ? -19.558 3.020 25.051 1.00 94.94 181 GLN A N 1
ATOM 1419 C CA . GLN A 1 181 ? -20.475 2.295 24.162 1.00 94.94 181 GLN A CA 1
ATOM 1420 C C . GLN A 1 181 ? -20.320 0.763 24.236 1.00 94.94 181 GLN A C 1
ATOM 1422 O O . GLN A 1 181 ? -21.035 0.033 23.552 1.00 94.94 181 GLN A O 1
ATOM 1427 N N . GLY A 1 182 ? -19.376 0.256 25.036 1.00 95.38 182 GLY A N 1
ATOM 1428 C CA . GLY A 1 182 ? -19.098 -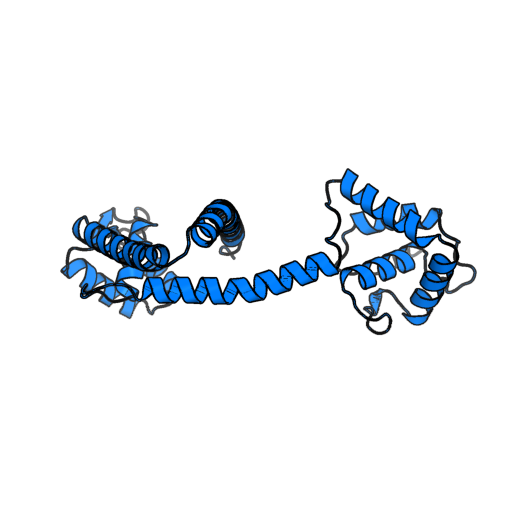1.174 25.163 1.00 95.38 182 GLY A CA 1
ATOM 1429 C C . GLY A 1 182 ? -18.450 -1.798 23.923 1.00 95.38 182 GLY A C 1
ATOM 1430 O O . GLY A 1 182 ? -18.507 -3.013 23.751 1.00 95.38 182 GLY A O 1
ATOM 1431 N N . TRP A 1 183 ? -17.854 -1.002 23.029 1.00 96.62 183 TRP A N 1
ATOM 1432 C CA . TRP A 1 183 ? -17.220 -1.507 21.801 1.00 96.62 183 TRP A CA 1
ATOM 1433 C C . TRP A 1 183 ? -15.777 -1.963 22.013 1.00 96.62 183 TRP A C 1
ATOM 1435 O O . TRP A 1 183 ? -15.275 -2.815 21.278 1.00 96.62 183 TRP A O 1
ATOM 1445 N N . ILE A 1 184 ? -15.119 -1.427 23.037 1.00 96.19 184 ILE A N 1
ATOM 1446 C CA . ILE A 1 184 ? -13.792 -1.853 23.478 1.00 96.19 184 ILE A CA 1
ATOM 1447 C C . ILE A 1 184 ? -13.812 -2.140 24.973 1.00 96.19 184 ILE A C 1
ATOM 1449 O O . ILE A 1 184 ? -14.647 -1.615 25.708 1.00 96.19 184 ILE A O 1
ATOM 1453 N N . GLN A 1 185 ? -12.851 -2.935 25.421 1.00 93.06 185 GLN A N 1
ATOM 1454 C CA . GLN A 1 185 ? -12.655 -3.260 26.826 1.00 93.06 185 GLN A CA 1
ATOM 1455 C C . GLN A 1 185 ? -11.163 -3.270 27.171 1.00 93.06 185 GLN A C 1
ATOM 1457 O O . GLN A 1 185 ? -10.301 -3.449 26.299 1.00 93.06 185 GLN A O 1
ATOM 1462 N N . ALA A 1 186 ? -10.861 -3.077 28.455 1.00 86.56 186 ALA A N 1
ATOM 1463 C CA . ALA A 1 186 ? -9.509 -3.252 28.962 1.00 86.56 186 ALA A CA 1
ATOM 1464 C C . ALA A 1 186 ? -9.106 -4.730 28.836 1.00 86.56 186 ALA A C 1
ATOM 1466 O O . ALA A 1 186 ? -9.838 -5.617 29.269 1.00 86.56 186 ALA A O 1
ATOM 1467 N N . GLY A 1 187 ? -7.962 -4.978 28.206 1.00 77.69 187 GLY A N 1
ATOM 1468 C CA . GLY A 1 187 ? -7.308 -6.281 28.169 1.00 77.69 187 GLY A CA 1
ATOM 1469 C C . GLY A 1 187 ? -6.407 -6.505 29.384 1.00 77.69 187 GLY A C 1
ATOM 1470 O O . GLY A 1 187 ? -6.456 -5.762 30.369 1.00 77.69 187 GLY A O 1
ATOM 1471 N N . GLU A 1 188 ? -5.553 -7.525 29.292 1.00 74.50 188 GLU A N 1
ATOM 1472 C CA . GLU A 1 188 ? -4.503 -7.774 30.283 1.00 74.50 188 GLU A CA 1
ATOM 1473 C C . GLU A 1 188 ? -3.581 -6.553 30.430 1.00 74.50 188 GLU A C 1
ATOM 1475 O O . GLU A 1 188 ? -3.378 -5.775 29.499 1.00 74.50 188 GLU A O 1
ATOM 1480 N N . ARG A 1 189 ? -3.057 -6.327 31.636 1.00 76.00 189 ARG A N 1
ATOM 1481 C CA . ARG A 1 189 ? -2.133 -5.210 31.868 1.00 76.00 189 ARG A CA 1
ATOM 1482 C C . ARG A 1 189 ? -0.767 -5.554 31.299 1.00 76.00 189 ARG A C 1
ATOM 1484 O O . ARG A 1 189 ? -0.332 -6.694 31.420 1.00 76.00 189 ARG A O 1
ATOM 1491 N N . ASP A 1 190 ? -0.074 -4.545 30.782 1.00 69.25 190 ASP A N 1
ATOM 1492 C CA . ASP A 1 190 ? 1.312 -4.697 30.349 1.00 69.25 190 ASP A CA 1
ATOM 1493 C C . ASP A 1 190 ? 2.174 -5.227 31.520 1.00 69.25 190 ASP A C 1
ATOM 1495 O O . ASP A 1 190 ? 2.251 -4.570 32.569 1.00 69.25 190 ASP A O 1
ATOM 1499 N N . PRO A 1 191 ? 2.817 -6.405 31.384 1.00 68.69 191 PRO A N 1
ATOM 1500 C CA . PRO A 1 191 ? 3.680 -6.964 32.422 1.00 68.69 191 PRO A CA 1
ATOM 1501 C C . PRO A 1 191 ? 4.870 -6.058 32.767 1.00 68.69 191 PRO A C 1
ATOM 1503 O O . PRO A 1 191 ? 5.347 -6.091 33.902 1.00 68.69 191 PRO A O 1
ATOM 1506 N N . ALA A 1 192 ? 5.328 -5.238 31.812 1.00 71.19 192 ALA A N 1
ATOM 1507 C CA . ALA A 1 192 ? 6.436 -4.302 31.984 1.00 71.19 192 ALA A CA 1
ATOM 1508 C C . ALA A 1 192 ? 5.997 -2.950 32.576 1.00 71.19 192 ALA A C 1
ATOM 1510 O O . ALA A 1 192 ? 6.808 -2.254 33.186 1.00 71.19 192 ALA A O 1
ATOM 1511 N N . ASP A 1 193 ? 4.722 -2.576 32.434 1.00 68.69 193 ASP A N 1
ATOM 1512 C CA . ASP A 1 193 ? 4.167 -1.331 32.972 1.00 68.69 193 ASP A CA 1
ATOM 1513 C C . ASP A 1 193 ? 2.681 -1.495 33.328 1.00 68.69 193 ASP A C 1
ATOM 1515 O O . ASP A 1 193 ? 1.781 -1.214 32.536 1.00 68.69 193 ASP A O 1
ATOM 1519 N N . ARG A 1 194 ? 2.399 -1.876 34.580 1.00 62.66 194 ARG A N 1
ATOM 1520 C CA . ARG A 1 194 ? 1.028 -2.101 35.083 1.00 62.66 194 ARG A CA 1
ATOM 1521 C C . ARG A 1 194 ? 0.108 -0.872 34.999 1.00 62.66 194 ARG A C 1
ATOM 1523 O O . ARG A 1 194 ? -1.086 -1.008 35.272 1.00 62.66 194 ARG A O 1
ATOM 1530 N N . ARG A 1 195 ? 0.633 0.317 34.668 1.00 60.06 195 ARG A N 1
ATOM 1531 C CA . ARG A 1 195 ? -0.154 1.539 34.429 1.00 60.06 195 ARG A CA 1
ATOM 1532 C C . ARG A 1 195 ? -0.711 1.609 33.002 1.00 60.06 195 ARG A C 1
ATOM 1534 O O . ARG A 1 195 ? -1.602 2.416 32.747 1.00 60.06 195 ARG A O 1
ATOM 1541 N N . ARG A 1 196 ? -0.235 0.767 32.078 1.00 66.81 196 ARG A N 1
ATOM 1542 C CA . ARG A 1 196 ? -0.719 0.679 30.696 1.00 66.81 196 ARG A CA 1
ATOM 1543 C C . ARG A 1 196 ? -1.775 -0.414 30.574 1.00 66.81 196 ARG A C 1
ATOM 1545 O O . ARG A 1 196 ? -1.474 -1.604 30.618 1.00 66.81 196 ARG A O 1
ATOM 1552 N N . ALA A 1 197 ? -3.025 0.003 30.404 1.00 66.25 197 ALA A N 1
ATOM 1553 C CA . ALA A 1 197 ? -4.095 -0.903 30.013 1.00 66.25 197 ALA A CA 1
ATOM 1554 C C . ALA A 1 197 ? -3.971 -1.217 28.519 1.00 66.25 197 ALA A C 1
ATOM 1556 O O . ALA A 1 197 ? -3.939 -0.302 27.689 1.00 66.25 197 ALA A O 1
ATOM 1557 N N . TRP A 1 198 ? -3.903 -2.500 28.179 1.00 85.56 198 TRP A N 1
ATOM 1558 C CA . TRP A 1 198 ? -4.051 -2.931 26.800 1.00 85.56 198 TRP A CA 1
ATOM 1559 C C . TRP A 1 198 ? -5.498 -2.798 26.349 1.00 85.56 198 TRP A C 1
ATOM 1561 O O . TRP A 1 198 ? -6.430 -2.919 27.145 1.00 85.56 198 TRP A O 1
ATOM 1571 N N . LEU A 1 199 ? -5.692 -2.540 25.062 1.00 91.25 199 LEU A N 1
ATOM 1572 C CA . LEU A 1 199 ? -7.014 -2.419 24.469 1.00 91.25 199 LEU A CA 1
ATOM 1573 C C . LEU A 1 199 ? -7.359 -3.707 23.731 1.00 91.25 199 LEU A C 1
ATOM 1575 O O . LEU A 1 199 ? -6.543 -4.264 22.993 1.00 91.25 199 LEU A O 1
ATOM 1579 N N . THR A 1 200 ? -8.593 -4.161 23.914 1.00 93.50 200 THR A N 1
ATOM 1580 C CA . THR A 1 200 ? -9.167 -5.263 23.142 1.00 93.50 200 THR A CA 1
ATOM 1581 C C . THR A 1 200 ? -10.556 -4.877 22.656 1.00 93.50 200 THR A C 1
ATOM 1583 O O . THR A 1 200 ? -11.255 -4.078 23.282 1.00 93.50 200 THR A O 1
ATOM 1586 N N . ILE A 1 201 ? -10.952 -5.418 21.507 1.00 95.50 201 ILE A N 1
ATOM 1587 C CA . ILE A 1 201 ? -12.287 -5.190 20.959 1.00 95.50 201 ILE A CA 1
ATOM 1588 C C . ILE A 1 201 ? -13.300 -6.122 21.638 1.00 95.50 201 ILE A C 1
ATOM 1590 O O . ILE A 1 201 ? -13.103 -7.342 21.706 1.00 95.50 201 ILE A O 1
ATOM 1594 N N . ALA A 1 202 ? -14.388 -5.537 22.134 1.00 95.94 202 ALA A N 1
ATOM 1595 C CA . ALA A 1 202 ? -15.507 -6.272 22.712 1.00 95.94 202 ALA A CA 1
ATOM 1596 C C . ALA A 1 202 ? -16.419 -6.833 21.607 1.00 95.94 202 ALA A C 1
ATOM 1598 O O . ALA A 1 202 ? -16.335 -6.425 20.445 1.00 95.94 202 ALA A O 1
ATOM 1599 N N . GLU A 1 203 ? -17.316 -7.759 21.950 1.00 96.12 203 GLU A N 1
ATOM 1600 C CA . GLU A 1 203 ? -18.184 -8.410 20.958 1.00 96.12 203 GLU A CA 1
ATOM 1601 C C . GLU A 1 203 ? -19.100 -7.413 20.229 1.00 96.12 203 GLU A C 1
ATOM 1603 O O . GLU A 1 203 ? -19.225 -7.469 19.006 1.00 96.12 203 GLU A O 1
ATOM 1608 N N . ALA A 1 204 ? -19.653 -6.426 20.944 1.00 95.31 204 ALA A N 1
ATOM 1609 C CA . ALA A 1 204 ? -20.442 -5.356 20.331 1.00 95.31 204 ALA A CA 1
ATOM 1610 C C . ALA A 1 204 ? -19.625 -4.560 19.292 1.00 95.31 204 ALA A C 1
ATOM 1612 O O . ALA A 1 204 ? -20.109 -4.286 18.195 1.00 95.31 204 ALA A O 1
ATOM 1613 N N . GLY A 1 205 ? -18.351 -4.268 19.581 1.00 95.25 205 GLY A N 1
ATOM 1614 C CA . GLY A 1 205 ? -17.451 -3.611 18.629 1.00 95.25 205 GLY A CA 1
ATOM 1615 C C . GLY A 1 205 ? -17.184 -4.464 17.385 1.00 95.25 205 GLY A C 1
ATOM 1616 O O . GLY A 1 205 ? -17.196 -3.952 16.263 1.00 95.25 205 GLY A O 1
ATOM 1617 N N . ARG A 1 206 ? -17.014 -5.784 17.549 1.00 95.44 206 ARG A N 1
ATOM 1618 C CA . ARG A 1 206 ? -16.861 -6.715 16.414 1.00 95.44 206 ARG A CA 1
ATOM 1619 C C . ARG A 1 206 ? -18.112 -6.762 15.548 1.00 95.44 206 ARG A C 1
ATOM 1621 O O . ARG A 1 206 ? -17.998 -6.822 14.326 1.00 95.44 206 ARG A O 1
ATOM 1628 N N . GLN A 1 207 ? -19.303 -6.728 16.146 1.00 94.69 207 GLN A N 1
ATOM 1629 C CA . GLN A 1 207 ? -20.566 -6.671 15.402 1.00 94.69 207 GLN A CA 1
ATOM 1630 C C . GLN A 1 207 ? -20.667 -5.399 14.555 1.00 94.69 207 GLN A C 1
ATOM 1632 O O . GLN A 1 207 ? -21.023 -5.477 13.378 1.00 94.69 207 GLN A O 1
ATOM 1637 N N . VAL A 1 208 ? -20.259 -4.249 15.101 1.00 93.62 208 VAL A N 1
ATOM 1638 C CA . VAL A 1 208 ? -20.183 -2.993 14.341 1.00 93.62 208 VAL A CA 1
ATOM 1639 C C . VAL A 1 208 ? -19.218 -3.123 13.162 1.00 93.62 208 VAL A C 1
ATOM 1641 O O . VAL A 1 208 ? -19.590 -2.807 12.031 1.00 93.62 208 VAL A O 1
ATOM 1644 N N . LEU A 1 209 ? -18.007 -3.655 13.375 1.00 93.44 209 LEU A N 1
ATOM 1645 C CA . LEU A 1 209 ? -17.050 -3.873 12.283 1.00 93.44 209 LEU A CA 1
ATOM 1646 C C . LEU A 1 209 ? -17.575 -4.849 11.222 1.00 93.44 209 LEU A C 1
ATOM 1648 O O . LEU A 1 209 ? -17.371 -4.611 10.031 1.00 93.44 209 LEU A O 1
ATOM 1652 N N . ARG A 1 210 ? -18.277 -5.917 11.625 1.00 93.19 210 ARG A N 1
ATOM 1653 C CA . ARG A 1 210 ? -18.951 -6.842 10.699 1.00 93.19 210 ARG A CA 1
ATOM 1654 C C . ARG A 1 210 ? -19.993 -6.115 9.851 1.00 93.19 210 ARG A C 1
ATOM 1656 O O . ARG A 1 210 ? -20.003 -6.298 8.636 1.00 93.19 210 ARG A O 1
ATOM 1663 N N . LYS A 1 211 ? -20.810 -5.243 10.452 1.00 91.75 211 LYS A N 1
ATOM 1664 C CA . LYS A 1 211 ? -21.812 -4.463 9.715 1.00 91.75 211 LYS A CA 1
ATOM 1665 C C . LYS A 1 211 ? -21.174 -3.459 8.755 1.00 91.75 211 LYS A C 1
ATOM 1667 O O . LYS A 1 211 ? -21.594 -3.389 7.607 1.00 91.75 211 LYS A O 1
ATOM 1672 N N . VAL A 1 212 ? -20.122 -2.752 9.175 1.00 91.25 212 VAL A N 1
ATOM 1673 C CA . VAL A 1 212 ? -19.354 -1.857 8.290 1.00 91.25 212 VAL A CA 1
ATOM 1674 C C . VAL A 1 212 ? -18.783 -2.631 7.101 1.00 91.25 212 VAL A C 1
ATOM 1676 O O . VAL A 1 212 ? -18.933 -2.201 5.964 1.00 91.25 212 VAL A O 1
ATOM 1679 N N . ARG A 1 213 ? -18.152 -3.788 7.341 1.00 89.94 213 ARG A N 1
ATOM 1680 C CA . ARG A 1 213 ? -17.620 -4.649 6.271 1.00 89.94 213 ARG A CA 1
ATOM 1681 C C . ARG A 1 213 ? -18.718 -5.096 5.309 1.00 89.94 213 ARG A C 1
ATOM 1683 O O . ARG A 1 213 ? -18.516 -4.986 4.107 1.00 89.94 213 ARG A O 1
ATOM 1690 N N . SER A 1 214 ? -19.868 -5.530 5.831 1.00 89.88 214 SER A N 1
ATOM 1691 C CA . SER A 1 214 ? -21.033 -5.902 5.019 1.00 89.88 214 SER A CA 1
ATOM 1692 C C . SER A 1 214 ? -21.491 -4.741 4.147 1.00 89.88 214 SER A C 1
ATOM 1694 O O . SER A 1 214 ? -21.552 -4.906 2.940 1.00 89.88 214 SER A O 1
ATOM 1696 N N . ASN A 1 215 ? -21.711 -3.551 4.718 1.00 89.50 215 ASN A N 1
ATOM 1697 C CA . ASN A 1 215 ? -22.194 -2.389 3.965 1.00 89.50 215 ASN A CA 1
ATOM 1698 C C . ASN A 1 215 ? -21.261 -2.038 2.789 1.00 89.50 215 ASN A C 1
ATOM 1700 O O . ASN A 1 215 ? -21.729 -1.770 1.683 1.00 89.50 215 ASN A O 1
ATOM 1704 N N . ARG A 1 216 ? -19.941 -2.105 3.012 1.00 89.88 216 ARG A N 1
ATOM 1705 C CA . ARG A 1 216 ? -18.924 -1.890 1.969 1.00 89.88 216 ARG A CA 1
ATOM 1706 C C . ARG A 1 216 ? -18.962 -2.959 0.880 1.00 89.88 216 ARG A C 1
ATOM 1708 O O . ARG A 1 216 ? -18.878 -2.629 -0.300 1.00 89.88 216 ARG A O 1
ATOM 1715 N N . SER A 1 217 ? -19.092 -4.229 1.263 1.00 89.88 217 SER A N 1
ATOM 1716 C CA . SER A 1 217 ? -19.244 -5.332 0.309 1.00 89.88 217 SER A CA 1
ATOM 1717 C C . SER A 1 217 ? -20.539 -5.202 -0.492 1.00 89.88 217 SER A C 1
ATOM 1719 O O . SER A 1 217 ? -20.516 -5.329 -1.712 1.00 89.88 217 SER A O 1
ATOM 1721 N N . ASP A 1 218 ? -21.648 -4.870 0.165 1.00 89.56 218 ASP A N 1
ATOM 1722 C CA . ASP A 1 218 ? -22.955 -4.696 -0.467 1.00 89.56 218 ASP A CA 1
ATOM 1723 C C . ASP A 1 218 ? -22.927 -3.552 -1.487 1.00 89.56 218 ASP A C 1
ATOM 1725 O O . ASP A 1 218 ? -23.545 -3.644 -2.546 1.00 89.56 218 ASP A O 1
ATOM 1729 N N . GLN A 1 219 ? -22.176 -2.482 -1.214 1.00 87.44 219 GLN A N 1
ATOM 1730 C CA . GLN A 1 219 ? -21.963 -1.401 -2.175 1.00 87.44 219 GLN A CA 1
ATOM 1731 C C . GLN A 1 219 ? -21.238 -1.887 -3.434 1.00 87.44 219 GLN A C 1
ATOM 1733 O O . GLN A 1 219 ? -21.659 -1.532 -4.535 1.00 87.44 219 GLN A O 1
ATOM 1738 N N . LEU A 1 220 ? -20.194 -2.712 -3.297 1.00 90.75 220 LEU A N 1
ATOM 1739 C CA . LEU A 1 220 ? -19.507 -3.313 -4.446 1.00 90.75 220 LEU A CA 1
ATOM 1740 C C . LEU A 1 220 ? -20.431 -4.243 -5.224 1.00 90.75 220 LEU A C 1
ATOM 1742 O O . LEU A 1 220 ? -20.516 -4.120 -6.440 1.00 90.75 220 LEU A O 1
ATOM 1746 N N . VAL A 1 221 ? -21.180 -5.105 -4.532 1.00 91.88 221 VAL A N 1
ATOM 1747 C CA . VAL A 1 221 ? -22.169 -5.990 -5.162 1.00 91.88 221 VAL A CA 1
ATOM 1748 C C . VAL A 1 221 ? -23.184 -5.172 -5.962 1.00 91.88 221 VAL A C 1
ATOM 1750 O O . VAL A 1 221 ? -23.438 -5.486 -7.122 1.00 91.88 221 VAL A O 1
ATOM 1753 N N . ARG A 1 222 ? -23.702 -4.065 -5.410 1.00 90.62 222 ARG A N 1
ATOM 1754 C CA . ARG A 1 222 ? -24.607 -3.154 -6.134 1.00 90.62 222 ARG A CA 1
ATOM 1755 C C . ARG A 1 222 ? -23.994 -2.581 -7.415 1.00 90.62 222 ARG A C 1
ATOM 1757 O O . ARG A 1 222 ? -24.739 -2.354 -8.366 1.00 90.62 222 ARG A O 1
ATOM 1764 N N . GLN A 1 223 ? -22.684 -2.327 -7.449 1.00 90.94 223 GLN A N 1
ATOM 1765 C CA . GLN A 1 223 ? -22.006 -1.888 -8.674 1.00 90.94 223 GLN A CA 1
ATOM 1766 C C . GLN A 1 223 ? -21.778 -3.051 -9.642 1.00 90.94 223 GLN A C 1
ATOM 1768 O O . GLN A 1 223 ? -22.054 -2.908 -10.827 1.00 90.94 223 GLN A O 1
ATOM 1773 N N . PHE A 1 224 ? -21.345 -4.214 -9.152 1.00 93.50 224 PHE A N 1
ATOM 1774 C CA . PHE A 1 224 ? -21.075 -5.391 -9.982 1.00 93.50 224 PHE A CA 1
ATOM 1775 C C . PHE A 1 224 ? -22.323 -5.925 -10.679 1.00 93.50 224 PHE A C 1
ATOM 1777 O O . PHE A 1 224 ? -22.245 -6.322 -11.835 1.00 93.50 224 PHE A O 1
ATOM 1784 N N . LEU A 1 225 ? -23.489 -5.841 -10.033 1.00 93.50 225 LEU A N 1
ATOM 1785 C CA . LEU A 1 225 ? -24.775 -6.199 -10.640 1.00 93.50 225 LEU A CA 1
ATOM 1786 C C . LEU A 1 225 ? -25.142 -5.347 -11.870 1.00 93.50 225 LEU A C 1
ATOM 1788 O O . LEU A 1 225 ? -26.073 -5.698 -12.589 1.00 93.50 225 LEU A O 1
ATOM 1792 N N . ARG A 1 226 ? -24.451 -4.225 -12.106 1.00 94.50 226 ARG A N 1
ATOM 1793 C CA . ARG A 1 226 ? -24.666 -3.335 -13.259 1.00 94.50 226 ARG A CA 1
ATOM 1794 C C . ARG A 1 226 ? -23.670 -3.573 -14.394 1.00 94.50 226 ARG A C 1
ATOM 1796 O O . ARG A 1 226 ? -23.797 -2.926 -15.430 1.00 94.50 226 ARG A O 1
ATOM 1803 N N . LEU A 1 227 ? -22.679 -4.442 -14.195 1.00 94.94 227 LEU A N 1
ATOM 1804 C CA . LEU A 1 227 ? -21.645 -4.720 -15.187 1.00 94.94 227 LEU A CA 1
ATOM 1805 C C . LEU A 1 227 ? -22.083 -5.856 -16.123 1.00 94.94 227 LEU A C 1
ATOM 1807 O O . LEU A 1 227 ? -22.746 -6.797 -15.677 1.00 94.94 227 LEU A O 1
ATOM 1811 N N . PRO A 1 228 ? -21.699 -5.815 -17.410 1.00 96.50 228 PRO A N 1
ATOM 1812 C CA . PRO A 1 228 ? -21.847 -6.962 -18.293 1.00 96.50 228 PRO A CA 1
ATOM 1813 C C . PRO A 1 228 ? -20.954 -8.124 -17.827 1.00 96.50 228 PRO A C 1
ATOM 1815 O O . PRO A 1 228 ? -19.923 -7.927 -17.179 1.00 96.50 228 PRO A O 1
ATOM 1818 N N . ALA A 1 229 ? -21.326 -9.351 -18.202 1.00 94.75 229 ALA A N 1
ATOM 1819 C CA . ALA A 1 229 ? -20.626 -10.567 -17.775 1.00 94.75 229 ALA A CA 1
ATOM 1820 C C . ALA A 1 229 ? -19.130 -10.570 -18.144 1.00 94.75 229 ALA A C 1
ATOM 1822 O O . ALA A 1 229 ? -18.308 -11.067 -17.378 1.00 94.75 229 ALA A O 1
ATOM 1823 N N . GLU A 1 230 ? -18.766 -9.979 -19.284 1.00 95.88 230 GLU A N 1
ATOM 1824 C CA . GLU A 1 230 ? -17.373 -9.874 -19.737 1.00 95.88 230 GLU A CA 1
ATOM 1825 C C . GLU A 1 230 ? -16.519 -8.996 -18.811 1.00 95.88 230 GLU A C 1
ATOM 1827 O O . GLU A 1 230 ? -15.387 -9.350 -18.480 1.00 95.88 230 GLU A O 1
ATOM 1832 N N . GLU A 1 231 ? -17.068 -7.874 -18.340 1.00 96.00 231 GLU A N 1
ATOM 1833 C CA . GLU A 1 231 ? -16.378 -6.988 -17.400 1.00 96.00 231 GLU A CA 1
ATOM 1834 C C . GLU A 1 231 ? -16.249 -7.635 -16.018 1.00 96.00 231 GLU A C 1
ATOM 1836 O O . GLU A 1 231 ? -15.198 -7.530 -15.383 1.00 96.00 231 GLU A O 1
ATOM 1841 N N . LEU A 1 232 ? -17.280 -8.358 -15.570 1.00 95.12 232 LEU A N 1
ATOM 1842 C CA . LEU A 1 232 ? -17.223 -9.106 -14.316 1.00 95.12 232 LEU A CA 1
ATOM 1843 C C . LEU A 1 232 ? -16.152 -10.207 -14.368 1.00 95.12 232 LEU A C 1
ATOM 1845 O O . LEU A 1 232 ? -15.337 -10.306 -13.453 1.00 95.12 232 LEU A O 1
ATOM 1849 N N . ALA A 1 233 ? -16.079 -10.961 -15.468 1.00 93.50 233 ALA A N 1
ATOM 1850 C CA . ALA A 1 233 ? -15.040 -11.968 -15.677 1.00 93.50 233 ALA A CA 1
ATOM 1851 C C . ALA A 1 233 ? -13.630 -11.348 -15.710 1.00 93.50 233 ALA A C 1
ATOM 1853 O O . ALA A 1 233 ? -12.680 -11.916 -15.164 1.00 93.50 233 ALA A O 1
ATOM 1854 N N . ALA A 1 234 ? -13.475 -10.158 -16.301 1.00 95.19 234 ALA A N 1
ATOM 1855 C CA . ALA A 1 234 ? -12.206 -9.432 -16.285 1.00 95.19 234 ALA A CA 1
ATOM 1856 C C . ALA A 1 234 ? -11.796 -9.008 -14.862 1.00 95.19 234 ALA A C 1
ATOM 1858 O O . ALA A 1 234 ? -10.617 -9.102 -14.504 1.00 95.19 234 ALA A O 1
ATOM 1859 N N . LEU A 1 235 ? -12.755 -8.583 -14.031 1.00 93.88 235 LEU A N 1
ATOM 1860 C CA . LEU A 1 235 ? -12.511 -8.294 -12.616 1.00 93.88 235 LEU A CA 1
ATOM 1861 C C . LEU A 1 235 ? -12.106 -9.558 -11.849 1.00 93.88 235 LEU A C 1
ATOM 1863 O O . LEU A 1 235 ? -11.113 -9.539 -11.124 1.00 93.88 235 LEU A O 1
ATOM 1867 N N . GLU A 1 236 ? -12.809 -10.671 -12.038 1.00 92.94 236 GLU A N 1
ATOM 1868 C CA . GLU A 1 236 ? -12.462 -11.949 -11.405 1.00 92.94 236 GLU A CA 1
ATOM 1869 C C . GLU A 1 236 ? -11.044 -12.403 -11.776 1.00 92.94 236 GLU A C 1
ATOM 1871 O O . GLU A 1 236 ? -10.264 -12.788 -10.902 1.00 92.94 236 GLU A O 1
ATOM 1876 N N . ALA A 1 237 ? -10.663 -12.265 -13.048 1.00 94.50 237 ALA A N 1
ATOM 1877 C CA . ALA A 1 237 ? -9.332 -12.618 -13.530 1.00 94.50 237 ALA A CA 1
ATOM 1878 C C . ALA A 1 237 ? -8.213 -11.744 -12.929 1.00 94.50 237 ALA A C 1
ATOM 1880 O O . ALA A 1 237 ? -7.085 -12.218 -12.762 1.00 94.50 237 ALA A O 1
ATOM 1881 N N . VAL A 1 238 ? -8.490 -10.476 -12.588 1.00 95.12 238 VAL A N 1
ATOM 1882 C CA . VAL A 1 238 ? -7.477 -9.570 -12.017 1.00 95.12 238 VAL A CA 1
ATOM 1883 C C . VAL A 1 238 ? -7.314 -9.724 -10.501 1.00 95.12 238 VAL A C 1
ATOM 1885 O O . VAL A 1 238 ? -6.245 -9.403 -9.973 1.00 95.12 238 VAL A O 1
ATOM 1888 N N . LEU A 1 239 ? -8.321 -10.241 -9.785 1.00 93.06 239 LEU A N 1
ATOM 1889 C CA . LEU A 1 239 ? -8.294 -10.355 -8.319 1.00 93.06 239 LEU A CA 1
ATOM 1890 C C . LEU A 1 239 ? -7.046 -11.080 -7.772 1.00 93.06 239 LEU A C 1
ATOM 1892 O O . LEU A 1 239 ? -6.385 -10.503 -6.901 1.00 93.06 239 LEU A O 1
ATOM 1896 N N . PRO A 1 240 ? -6.635 -12.261 -8.286 1.00 93.94 240 PRO A N 1
ATOM 1897 C CA . PRO A 1 240 ? -5.430 -12.941 -7.801 1.00 93.94 240 PRO A CA 1
ATOM 1898 C C . PRO A 1 240 ? -4.148 -12.123 -8.022 1.00 93.94 240 PRO A C 1
ATOM 1900 O O . PRO A 1 240 ? -3.198 -12.195 -7.240 1.00 93.94 240 PRO A O 1
ATOM 1903 N N . ILE A 1 241 ? -4.110 -11.309 -9.084 1.00 91.94 241 ILE A N 1
ATOM 1904 C CA . ILE A 1 241 ? -2.968 -10.441 -9.394 1.00 91.94 241 ILE A CA 1
ATOM 1905 C C . ILE A 1 241 ? -2.878 -9.318 -8.358 1.00 91.94 241 ILE A C 1
ATOM 1907 O O . ILE A 1 241 ? -1.799 -9.077 -7.813 1.00 91.94 241 ILE A O 1
ATOM 1911 N N . LEU A 1 242 ? -4.003 -8.660 -8.059 1.00 91.44 242 LEU A N 1
ATOM 1912 C CA . LEU A 1 242 ? -4.061 -7.585 -7.068 1.00 91.44 242 LEU A CA 1
ATOM 1913 C C . LEU A 1 242 ? -3.741 -8.086 -5.654 1.00 91.44 242 LEU A C 1
ATOM 1915 O O . LEU A 1 242 ? -3.024 -7.400 -4.927 1.00 91.44 242 LEU A O 1
ATOM 1919 N N . GLN A 1 243 ? -4.203 -9.285 -5.285 1.00 86.62 243 GLN A N 1
ATOM 1920 C CA . GLN A 1 243 ? -3.877 -9.920 -4.001 1.00 86.62 243 GLN A CA 1
ATOM 1921 C C . GLN A 1 243 ? -2.365 -10.102 -3.836 1.00 86.62 243 GLN A C 1
ATOM 1923 O O . GLN A 1 243 ? -1.782 -9.591 -2.880 1.00 86.62 243 GLN A O 1
ATOM 1928 N N . ARG A 1 244 ? -1.707 -10.719 -4.825 1.00 87.56 244 ARG A N 1
ATOM 1929 C CA . ARG A 1 244 ? -0.253 -10.928 -4.812 1.00 87.56 244 ARG A CA 1
ATOM 1930 C C . ARG A 1 244 ? 0.530 -9.613 -4.739 1.00 87.56 244 ARG A C 1
ATOM 1932 O O . ARG A 1 244 ? 1.523 -9.530 -4.019 1.00 87.56 244 ARG A O 1
ATOM 1939 N N . ILE A 1 245 ? 0.097 -8.577 -5.465 1.00 86.88 245 ILE A N 1
ATOM 1940 C CA . ILE A 1 245 ? 0.717 -7.241 -5.390 1.00 86.88 245 ILE A CA 1
ATOM 1941 C C . ILE A 1 245 ? 0.550 -6.656 -3.981 1.00 86.88 245 ILE A C 1
ATOM 1943 O O . ILE A 1 245 ? 1.517 -6.157 -3.405 1.00 86.88 245 ILE A O 1
ATOM 1947 N N . GLY A 1 246 ? -0.655 -6.734 -3.410 1.00 82.94 246 GLY A N 1
ATOM 1948 C CA . GLY A 1 246 ? -0.945 -6.247 -2.062 1.00 82.94 246 GLY A CA 1
ATOM 1949 C C . GLY A 1 246 ? -0.075 -6.912 -0.994 1.00 82.94 246 GLY A C 1
ATOM 1950 O O . GLY A 1 246 ? 0.524 -6.220 -0.170 1.00 82.94 246 GLY A O 1
ATOM 1951 N N . GLU A 1 247 ? 0.069 -8.236 -1.047 1.00 80.62 247 GLU A N 1
ATOM 1952 C CA . GLU A 1 247 ? 0.938 -9.007 -0.148 1.00 80.62 247 GLU A CA 1
ATOM 1953 C C . GLU A 1 247 ? 2.404 -8.570 -0.252 1.00 80.62 247 GLU A C 1
ATOM 1955 O O . GLU A 1 247 ? 3.053 -8.297 0.760 1.00 80.62 247 GLU A O 1
ATOM 1960 N N . GLN A 1 248 ? 2.925 -8.431 -1.474 1.00 76.31 248 GLN A N 1
ATOM 1961 C CA . GLN A 1 248 ? 4.302 -7.989 -1.706 1.00 76.31 248 GLN A CA 1
ATOM 1962 C C . GLN A 1 248 ? 4.558 -6.576 -1.169 1.00 76.31 248 GLN A C 1
ATOM 1964 O O . GLN A 1 248 ? 5.608 -6.324 -0.572 1.00 76.31 248 GLN A O 1
ATOM 1969 N N . LEU A 1 249 ? 3.599 -5.661 -1.332 1.00 77.69 249 LEU A N 1
ATOM 1970 C CA . LEU A 1 249 ? 3.691 -4.302 -0.797 1.00 77.69 249 LEU A CA 1
ATOM 1971 C C . LEU A 1 249 ? 3.678 -4.284 0.737 1.00 77.69 249 LEU A C 1
ATOM 1973 O O . LEU A 1 249 ? 4.447 -3.535 1.343 1.00 77.69 249 LEU A O 1
ATOM 1977 N N . LEU A 1 250 ? 2.861 -5.125 1.378 1.00 71.56 250 LEU A N 1
ATOM 1978 C CA . LEU A 1 250 ? 2.842 -5.263 2.839 1.00 71.56 250 LEU A CA 1
ATOM 1979 C C . LEU A 1 250 ? 4.174 -5.811 3.374 1.00 71.56 250 LEU A C 1
ATOM 1981 O O . LEU A 1 250 ? 4.726 -5.259 4.330 1.00 71.56 250 LEU A O 1
ATOM 1985 N N . LEU A 1 251 ? 4.734 -6.832 2.719 1.00 65.19 251 LEU A N 1
ATOM 1986 C CA . LEU A 1 251 ? 6.039 -7.412 3.063 1.00 65.19 251 LEU A CA 1
ATOM 1987 C C . LEU A 1 251 ? 7.201 -6.427 2.846 1.00 65.19 251 LEU A C 1
ATOM 1989 O O . LEU A 1 251 ? 8.169 -6.416 3.612 1.00 65.19 251 LEU A O 1
ATOM 1993 N N . ALA A 1 252 ? 7.122 -5.576 1.821 1.00 62.97 252 ALA A N 1
ATOM 1994 C CA . ALA A 1 252 ? 8.103 -4.520 1.580 1.00 62.97 252 ALA A CA 1
ATOM 1995 C C . ALA A 1 252 ? 7.991 -3.383 2.615 1.00 62.97 252 ALA A C 1
ATOM 1997 O O . ALA A 1 252 ? 9.006 -2.929 3.144 1.00 62.97 252 ALA A O 1
ATOM 1998 N N . GLY A 1 253 ? 6.769 -2.966 2.962 1.00 49.25 253 GLY A N 1
ATOM 1999 C CA . GLY A 1 253 ? 6.501 -1.893 3.925 1.00 49.25 253 GLY A CA 1
ATOM 2000 C C . GLY A 1 253 ? 6.782 -2.249 5.392 1.00 49.25 253 GLY A C 1
ATOM 2001 O O . GLY A 1 253 ? 6.942 -1.346 6.215 1.00 49.25 253 GLY A O 1
ATOM 2002 N N . GLY A 1 254 ? 6.868 -3.542 5.728 1.00 42.41 254 GLY A N 1
ATOM 2003 C CA . GLY A 1 254 ? 7.255 -4.028 7.058 1.00 42.41 254 GLY A CA 1
ATOM 2004 C C . GLY A 1 254 ? 8.747 -3.866 7.381 1.00 42.41 254 GLY A C 1
ATOM 2005 O O . GLY A 1 254 ? 9.102 -3.724 8.546 1.00 42.41 254 GLY A O 1
ATOM 2006 N N . ARG A 1 255 ? 9.622 -3.803 6.366 1.00 40.88 255 ARG A N 1
ATOM 2007 C CA . ARG A 1 255 ? 11.081 -3.653 6.546 1.00 40.88 255 ARG A CA 1
ATOM 2008 C C . ARG A 1 255 ? 11.560 -2.204 6.728 1.00 40.88 255 ARG A C 1
ATOM 2010 O O . ARG A 1 255 ? 12.731 -2.001 7.015 1.00 40.88 255 ARG A O 1
ATOM 2017 N N . GLY A 1 256 ? 10.679 -1.209 6.581 1.00 31.98 256 GLY A N 1
ATOM 2018 C CA . GLY A 1 256 ? 11.035 0.221 6.595 1.00 31.98 256 GLY A CA 1
ATOM 2019 C C . GLY A 1 256 ? 10.462 1.056 7.747 1.00 31.98 256 GLY A C 1
ATOM 2020 O O . GLY A 1 256 ? 10.625 2.270 7.738 1.00 31.98 256 GLY A O 1
ATOM 2021 N N . ARG A 1 257 ? 9.768 0.455 8.726 1.00 35.91 257 ARG A N 1
ATOM 2022 C CA . ARG A 1 257 ? 9.173 1.170 9.883 1.00 35.91 257 ARG A CA 1
ATOM 2023 C C . ARG A 1 257 ? 9.864 0.864 11.218 1.00 35.91 257 ARG A C 1
ATOM 2025 O O . ARG A 1 257 ? 9.216 0.823 12.261 1.00 35.91 257 ARG A O 1
ATOM 2032 N N . GLY A 1 258 ? 11.174 0.654 11.167 1.00 34.47 258 GLY A N 1
ATOM 2033 C CA . GLY A 1 258 ? 12.028 0.446 12.332 1.00 34.47 258 GLY A CA 1
ATOM 2034 C C . GLY A 1 258 ? 13.396 1.082 12.127 1.00 34.47 258 GLY A C 1
ATOM 2035 O O . GLY A 1 258 ? 14.374 0.355 12.017 1.00 34.47 258 GLY A O 1
ATOM 2036 N N . VAL A 1 259 ? 13.436 2.413 12.025 1.00 30.69 259 VAL A N 1
ATOM 2037 C CA . VAL A 1 259 ? 14.598 3.267 12.325 1.00 30.69 259 VAL A CA 1
ATOM 2038 C C . VAL A 1 259 ? 14.061 4.549 12.946 1.00 30.69 259 VAL A C 1
ATOM 2040 O O . VAL A 1 259 ? 13.036 5.049 12.422 1.00 30.69 259 VAL A O 1
#

Foldseek 3Di:
DDDPPPPLPDPPVDDPVLQVLLVVLLVLDDAFDDDVGQRSSLLLVLVVCCFLVVDDLVPGPCSSPDSVNSVVRNVVCVVVVNNPVSVVSSQVVCVVVVNHRRPGNVVVVVVVVVCVVVVVVVVVLVVVLLPQLDPDPDDSLLLVLLVVCAVPFQDWLVVSCVVSVHDSVVSVVSVVVCVVVVQKDFDDADPVDNVTTTIHGGPVVVVSNVSSVVSSVVVVVVVLVVDDPVVNVVVVVCVVVVVVVVVVVVVVVVVPPDD

pLDDT: mean 81.01, std 15.93, range [25.22, 96.62]

Radius of gyration: 29.12 Å; chains: 1; bounding box: 83×32×73 Å

InterPro domains:
  IPR000835 MarR-type HTH domain [PF01047] (138-195)
  IPR000835 MarR-type HTH domain [PS50995] (111-247)
  IPR000835 MarR-type HTH domain [SM00347] (131-232)
  IPR025161 Insertion element IS402-like domain [PF13340] (25-83)
  IPR036388 Winged helix-like DNA-binding domain superfamily [G3DSA:1.10.10.10] (102-248)
  IPR036390 Winged helix DNA-binding domain superfamily [SSF46785] (99-244)
  IPR052526 HTH-type transcriptional regulators in bedaquiline tolerance [PTHR39515] (113-245)

Sequence (259 aa):
MPMNTNHEHFPPASGRLDREMLDGLARMLPRARGNAAVPAWRVLAAVLHVRRSGCAWNRLPPEYGPWHTLYTRARRWQRRGLLAPALEAFERGRYERGVPPAPDPAARRRMEVLADSLRPLVFSLAGSLRDERGDLRISQLEVATLMMIEQQPGIGVTPLAKRMEVHPASMSLLLRGLAGQGWIQAGERDPADRRRAWLTIAEAGRQVLRKVRSNRSDQLVRQFLRLPAEELAALEAVLPILQRIGEQLLLAGGRGRGV

Organism: NCBI:txid2480810